Protein AF-A0A8C9LC41-F1 (afdb_monomer)

pLDDT: mean 71.83, std 18.52, range [30.36, 95.88]

Sequence (185 aa):
IITLFTWTLQLTAFVFIYCGVTIPQVAYAIIAVMLCSKGLGYPLGAAWHIGRKMKSRFQSKKLVVRCLTEEEYREQGETETVRALEELRSFCKNPDFSSWLAVSKLQSPHRFAGFVLGSPHISAAETKAHDEEYGIGSSFFEEQLFETRTEPEQDETTSYIHEDDDENEDEIHEQISFPYATELL

Radius of gyration: 44.67 Å; Cα contacts (8 Å, |Δi|>4): 28; chains: 1; bounding box: 110×56×116 Å

InterPro domains:
  IPR019358 NEMP family [PF10225] (2-123)
  IPR019358 NEMP family [PTHR13598] (2-166)

Organism: Pavo cristatus (NCBI:txid9049)

Foldseek 3Di:
DVVVVVVVVVVVVVVVVVVVDPDVVVVVVVVVVVCCVPPPPVVVVVCVVVVVVVVVVVVVVPDPPVPQPPVSVVVCVVVVVVVVLVVVLVQCPDPPDPLVVVCVPDPCSVLVVCSSVPDDNDDPVRVVVCCCCPNPVNVVVVVVVVVVVPDDDDDDDDDDDDDDDDDDDDDDDDDDDDDDDDDDD

Solvent-accessible surface area (backbone atoms only — not comparable to full-atom values): 11669 Å² total; per-residue (Å²): 107,72,68,59,52,52,52,51,50,54,50,50,54,51,50,52,52,56,75,69,51,94,49,69,70,60,52,52,53,52,51,50,51,51,50,42,79,75,48,42,74,57,60,52,50,50,51,49,54,50,49,51,53,50,50,50,56,47,54,76,62,58,61,82,73,73,72,71,50,70,68,62,48,50,53,49,52,52,54,52,49,55,50,53,53,52,51,51,29,54,50,70,68,40,88,88,44,64,58,69,69,51,44,77,73,44,97,54,48,68,59,51,52,41,31,54,77,66,46,71,90,68,52,75,68,55,52,49,51,48,45,59,68,73,22,80,65,29,59,59,48,50,53,50,56,56,56,69,68,65,66,82,91,79,85,85,83,88,88,88,85,84,90,85,85,84,90,78,92,80,92,82,91,84,81,89,74,84,85,84,85,78,91,92,134

Secondary structure (DSSP, 8-state):
-HHHHHHHHHHHHHHHHHHH---HHHHHHHHHHHHHHHHTHHHHHHHHHHHHHHHHHHHHTS----PPPHHHHHHHHHHHHHHHHHHHHHHHHSTTS-HHHHHTT-S-HHHHHHHHHT--SS-HHHHHHHHHHHSHHHHHHHHHHHHHTTSPP-----------------------PPPP-----

Structure (mmCIF, N/CA/C/O backbone):
data_AF-A0A8C9LC41-F1
#
_entry.id   AF-A0A8C9LC41-F1
#
loop_
_atom_site.group_PDB
_atom_site.id
_atom_site.type_symbol
_atom_site.label_atom_id
_atom_site.label_alt_id
_atom_site.label_comp_id
_atom_site.label_asym_id
_atom_site.label_entity_id
_atom_site.label_seq_id
_atom_site.pdbx_PDB_ins_code
_atom_site.Cartn_x
_atom_site.Cartn_y
_atom_site.Cartn_z
_atom_site.occupancy
_atom_site.B_iso_or_equiv
_atom_site.auth_seq_id
_atom_site.auth_comp_id
_atom_site.auth_asym_id
_atom_site.auth_atom_id
_atom_site.pdbx_PDB_model_num
ATOM 1 N N . ILE A 1 1 ? -49.558 1.130 60.816 1.00 57.81 1 ILE A N 1
ATOM 2 C CA . ILE A 1 1 ? -50.516 2.268 60.834 1.00 57.81 1 ILE A CA 1
ATOM 3 C C . ILE A 1 1 ? -49.765 3.593 60.950 1.00 57.81 1 ILE A C 1
ATOM 5 O O . ILE A 1 1 ? -49.639 4.246 59.927 1.00 57.81 1 ILE A O 1
ATOM 9 N N . ILE A 1 2 ? -49.193 3.943 62.113 1.00 68.06 2 ILE A N 1
ATOM 10 C CA . ILE A 1 2 ? -48.479 5.224 62.340 1.00 68.06 2 ILE A CA 1
ATOM 11 C C . ILE A 1 2 ? -47.440 5.522 61.241 1.00 68.06 2 ILE A C 1
ATOM 13 O O . ILE A 1 2 ? -47.446 6.603 60.667 1.00 68.06 2 ILE A O 1
ATOM 17 N N . THR A 1 3 ? -46.619 4.533 60.875 1.00 69.62 3 THR A N 1
ATOM 18 C CA . THR A 1 3 ? -45.634 4.638 59.785 1.00 69.62 3 THR A CA 1
ATOM 19 C C . THR A 1 3 ? -46.248 4.905 58.411 1.00 69.62 3 THR A C 1
ATOM 21 O O . THR A 1 3 ? -45.730 5.725 57.668 1.00 69.62 3 THR A O 1
ATOM 24 N N . LEU A 1 4 ? -47.369 4.270 58.057 1.00 67.62 4 LEU A N 1
ATOM 25 C CA . LEU A 1 4 ? -48.052 4.567 56.792 1.00 67.62 4 LEU A CA 1
ATOM 26 C C . LEU A 1 4 ? -48.538 6.022 56.774 1.00 67.62 4 LEU A C 1
ATOM 28 O O . LEU A 1 4 ? -48.390 6.695 55.762 1.00 67.62 4 LEU A O 1
ATOM 32 N N . PHE A 1 5 ? -49.038 6.515 57.911 1.00 75.62 5 PHE A N 1
ATOM 33 C CA . PHE A 1 5 ? -49.515 7.889 58.058 1.00 75.62 5 PHE A CA 1
ATOM 34 C C . PHE A 1 5 ? -48.389 8.930 57.962 1.00 75.62 5 PHE A C 1
ATOM 36 O O . PHE A 1 5 ? -48.574 9.969 57.335 1.00 75.62 5 PHE A O 1
ATOM 43 N N . THR A 1 6 ? -47.203 8.668 58.527 1.00 76.38 6 THR A N 1
ATOM 44 C CA . THR A 1 6 ? -46.061 9.587 58.369 1.00 76.38 6 THR A CA 1
ATOM 45 C C . THR A 1 6 ? -45.537 9.603 56.936 1.00 76.38 6 THR A C 1
ATOM 47 O O . THR A 1 6 ? -45.239 10.677 56.418 1.00 76.38 6 THR A O 1
ATOM 50 N N . TRP A 1 7 ? -45.494 8.453 56.255 1.00 74.44 7 TRP A N 1
ATOM 51 C CA . TRP A 1 7 ? -45.072 8.381 54.853 1.00 74.44 7 TRP A CA 1
ATOM 52 C C . TRP A 1 7 ? -46.081 9.043 53.898 1.00 74.44 7 TRP A C 1
ATOM 54 O O . TRP A 1 7 ? -45.658 9.731 52.968 1.00 74.44 7 TRP A O 1
ATOM 64 N N . THR A 1 8 ? -47.397 8.926 54.131 1.00 81.44 8 THR A N 1
ATOM 65 C CA . THR A 1 8 ? -48.401 9.657 53.333 1.00 81.44 8 THR A CA 1
ATOM 66 C C . THR A 1 8 ? -48.411 11.154 53.631 1.00 81.44 8 THR A C 1
ATOM 68 O O . THR A 1 8 ? -48.531 11.939 52.693 1.00 81.44 8 THR A O 1
ATOM 71 N N . LEU A 1 9 ? -48.217 11.582 54.884 1.00 74.19 9 LEU A N 1
ATOM 72 C CA . LEU A 1 9 ? -48.052 13.002 55.229 1.00 74.19 9 LEU A CA 1
ATOM 73 C C . LEU A 1 9 ? -46.806 13.605 54.565 1.00 74.19 9 LEU A C 1
ATOM 75 O O . LEU A 1 9 ? -46.884 14.684 53.983 1.00 74.19 9 LEU A O 1
ATOM 79 N N . GLN A 1 10 ? -45.677 12.892 54.585 1.00 75.62 10 GLN A N 1
ATOM 80 C CA . GLN A 1 10 ? -44.433 13.346 53.961 1.00 75.62 10 GLN A CA 1
ATOM 81 C C . GLN A 1 10 ? -44.544 13.410 52.428 1.00 75.62 10 GLN A C 1
ATOM 83 O O . GLN A 1 10 ? -44.046 14.357 51.821 1.00 75.62 10 GLN A O 1
ATOM 88 N N . LEU A 1 11 ? -45.256 12.465 51.801 1.00 78.12 11 LEU A N 1
ATOM 89 C CA . LEU A 1 11 ? -45.587 12.518 50.373 1.00 78.12 11 LEU A CA 1
ATOM 90 C C . LEU A 1 11 ? -46.550 13.676 50.058 1.00 78.12 11 LEU A C 1
ATOM 92 O O . LEU A 1 11 ? -46.338 14.396 49.087 1.00 78.12 11 LEU A O 1
ATOM 96 N N . THR A 1 12 ? -47.559 13.913 50.899 1.00 74.25 12 THR A N 1
ATOM 97 C CA . THR A 1 12 ? -48.521 15.020 50.735 1.00 74.25 12 THR A CA 1
ATOM 98 C C . THR A 1 12 ? -47.828 16.379 50.833 1.00 74.25 12 THR A C 1
ATOM 100 O O . THR A 1 12 ? -48.068 17.244 49.995 1.00 74.25 12 THR A O 1
ATOM 103 N N . ALA A 1 13 ? -46.905 16.558 51.783 1.00 72.56 13 ALA A N 1
ATOM 104 C CA . ALA A 1 13 ? -46.078 17.762 51.877 1.00 72.56 13 ALA A CA 1
ATOM 105 C C . ALA A 1 13 ? -45.223 17.974 50.612 1.00 72.56 13 ALA A C 1
ATOM 107 O O . ALA A 1 13 ? -45.118 19.092 50.111 1.00 72.56 13 ALA A O 1
ATOM 108 N N . PHE A 1 14 ? -44.673 16.896 50.045 1.00 71.69 14 PHE A N 1
ATOM 109 C CA . PHE A 1 14 ? -43.914 16.931 48.792 1.00 71.69 14 PHE A CA 1
ATOM 110 C C . PHE A 1 14 ? -44.788 17.324 47.585 1.00 71.69 14 PHE A C 1
ATOM 112 O O . PHE A 1 14 ? -44.351 18.095 46.733 1.00 71.69 14 PHE A O 1
ATOM 119 N N . VAL A 1 15 ? -46.043 16.860 47.539 1.00 65.75 15 VAL A N 1
ATOM 120 C CA . VAL A 1 15 ? -47.038 17.254 46.523 1.00 65.75 15 VAL A CA 1
ATOM 121 C C . VAL A 1 15 ? -47.476 18.715 46.694 1.00 65.75 15 VAL A C 1
ATOM 123 O O . VAL A 1 15 ? -47.617 19.423 45.701 1.00 65.75 15 VAL A O 1
ATOM 126 N N . PHE A 1 16 ? -47.609 19.217 47.925 1.00 70.19 16 PHE A N 1
ATOM 127 C CA . PHE A 1 16 ? -47.857 20.645 48.169 1.00 70.19 16 PHE A CA 1
ATOM 128 C C . PHE A 1 16 ? -46.686 21.527 47.709 1.00 70.19 16 PHE A C 1
ATOM 130 O O . PHE A 1 16 ? -46.914 22.568 47.096 1.00 70.19 16 PHE A O 1
ATOM 137 N N . ILE A 1 17 ? -45.438 21.094 47.924 1.00 70.00 17 ILE A N 1
ATOM 138 C CA . ILE A 1 17 ? -44.245 21.773 47.388 1.00 70.00 17 ILE A CA 1
ATOM 139 C C . ILE A 1 17 ? -44.246 21.741 45.850 1.00 70.00 17 ILE A C 1
ATOM 141 O O . ILE A 1 17 ? -43.975 22.761 45.222 1.00 70.00 17 ILE A O 1
ATOM 145 N N . TYR A 1 18 ? -44.619 20.614 45.235 1.00 62.75 18 TYR A N 1
ATOM 146 C CA . TYR A 1 18 ? -44.771 20.488 43.779 1.00 62.75 18 TYR A CA 1
ATOM 147 C C . TYR A 1 18 ? -45.828 21.456 43.213 1.00 62.75 18 TYR A C 1
ATOM 149 O O . TYR A 1 18 ? -45.562 22.129 42.222 1.00 62.75 18 TYR A O 1
ATOM 157 N N . CYS A 1 19 ? -46.988 21.603 43.864 1.00 56.53 19 CYS A N 1
ATOM 158 C CA . CYS A 1 19 ? -48.007 22.586 43.472 1.00 56.53 19 CYS A CA 1
ATOM 159 C C . CYS A 1 19 ? -47.600 24.048 43.742 1.00 56.53 19 CYS A C 1
ATOM 161 O O . CYS A 1 19 ? -48.130 24.947 43.093 1.00 56.53 19 CYS A O 1
ATOM 163 N N . GLY A 1 20 ? -46.683 24.300 44.682 1.00 63.56 20 GLY A N 1
ATOM 164 C CA . GLY A 1 20 ? -46.186 25.642 45.005 1.00 63.56 20 GLY A CA 1
ATOM 165 C C . GLY A 1 20 ? -45.068 26.158 44.089 1.00 63.56 20 GLY A C 1
ATOM 166 O O . GLY A 1 20 ? -44.812 27.361 44.067 1.00 63.56 20 GLY A O 1
ATOM 167 N N . VAL A 1 21 ? -44.394 25.285 43.330 1.00 67.81 21 VAL A N 1
ATOM 168 C CA . VAL A 1 21 ? -43.259 25.658 42.467 1.00 67.81 21 VAL A CA 1
ATOM 169 C C . VAL A 1 21 ? -43.722 25.875 41.026 1.00 67.81 21 VAL A C 1
ATOM 171 O O . VAL A 1 21 ? -43.932 24.938 40.262 1.00 67.81 21 VAL A O 1
ATOM 174 N N . THR A 1 22 ? -43.795 27.141 40.616 1.00 58.47 22 THR A N 1
ATOM 175 C CA . THR A 1 22 ? -44.233 27.586 39.278 1.00 58.47 22 THR A CA 1
ATOM 176 C C . THR A 1 22 ? -43.229 27.320 38.141 1.00 58.47 22 THR A C 1
ATOM 178 O O . THR A 1 22 ? -43.426 27.800 37.026 1.00 58.47 22 THR A O 1
ATOM 181 N N . ILE A 1 23 ? -42.155 26.555 38.384 1.00 64.94 23 ILE A N 1
ATOM 182 C CA . ILE A 1 23 ? -41.081 26.283 37.413 1.00 64.94 23 ILE A CA 1
ATOM 183 C C . ILE A 1 23 ? -40.980 24.768 37.140 1.00 64.94 23 ILE A C 1
ATOM 185 O O . ILE A 1 23 ? -40.451 24.028 37.977 1.00 64.94 23 ILE A O 1
ATOM 189 N N . PRO A 1 24 ? -41.406 24.274 35.958 1.00 68.38 24 PRO A N 1
ATOM 190 C CA . PRO A 1 24 ? -41.499 22.835 35.687 1.00 68.38 24 PRO A CA 1
ATOM 191 C C . PRO A 1 24 ? -40.137 22.123 35.651 1.00 68.38 24 PRO A C 1
ATOM 193 O O . PRO A 1 24 ? -40.047 20.942 35.975 1.00 68.38 24 PRO A O 1
ATOM 196 N N . GLN A 1 25 ? -39.058 22.834 35.308 1.00 68.69 25 GLN A N 1
ATOM 197 C CA . GLN A 1 25 ? -37.695 22.284 35.273 1.00 68.69 25 GLN A CA 1
ATOM 198 C C . GLN A 1 25 ? -37.248 21.749 36.645 1.00 68.69 25 GLN A C 1
ATOM 200 O O . GLN A 1 25 ? -36.662 20.670 36.733 1.00 68.69 25 GLN A O 1
ATOM 205 N N . VAL A 1 26 ? -37.576 22.475 37.721 1.00 75.31 26 VAL A N 1
ATOM 206 C CA . VAL A 1 26 ? -37.240 22.088 39.101 1.00 75.31 26 VAL A CA 1
ATOM 207 C C . VAL A 1 26 ? -38.047 20.858 39.521 1.00 75.31 26 VAL A C 1
ATOM 209 O O . VAL A 1 26 ? -37.497 19.930 40.111 1.00 75.31 26 VAL A O 1
ATOM 212 N N . ALA A 1 27 ? -39.329 20.803 39.147 1.00 73.12 27 ALA A N 1
ATOM 213 C CA . ALA A 1 27 ? -40.195 19.662 39.426 1.00 73.12 27 ALA A CA 1
ATOM 214 C C . ALA A 1 27 ? -39.671 18.359 38.788 1.00 73.12 27 ALA A C 1
ATOM 216 O O . ALA A 1 27 ? -39.565 17.341 39.475 1.00 73.12 27 ALA A O 1
ATOM 217 N N . TYR A 1 28 ? -39.254 18.390 37.514 1.00 76.00 28 TYR A N 1
ATOM 218 C CA . TYR A 1 28 ? -38.650 17.224 36.856 1.00 76.00 28 TYR A CA 1
ATOM 219 C C . TYR A 1 28 ? -37.323 16.797 37.494 1.00 76.00 28 TYR A C 1
ATOM 221 O O . TYR A 1 28 ? -37.107 15.600 37.691 1.00 76.00 28 TYR A O 1
ATOM 229 N N . ALA A 1 29 ? -36.455 17.745 37.866 1.00 76.56 29 ALA A N 1
ATOM 230 C CA . ALA A 1 29 ? -35.198 17.434 38.550 1.00 76.56 29 ALA A CA 1
ATOM 231 C C . ALA A 1 29 ? -35.439 16.731 39.899 1.00 76.56 29 ALA A C 1
ATOM 233 O O . ALA A 1 29 ? -34.802 15.722 40.201 1.00 76.56 29 ALA A O 1
ATOM 234 N N . ILE A 1 30 ? -36.412 17.209 40.681 1.00 72.69 30 ILE A N 1
ATOM 235 C CA . ILE A 1 30 ? -36.790 16.617 41.970 1.00 72.69 30 ILE A CA 1
ATOM 236 C C . ILE A 1 30 ? -37.401 15.214 41.789 1.00 72.69 30 ILE A C 1
ATOM 238 O O . ILE A 1 30 ? -37.050 14.298 42.536 1.00 72.69 30 ILE A O 1
ATOM 242 N N . ILE A 1 31 ? -38.255 15.007 40.778 1.00 73.19 31 ILE A N 1
ATOM 243 C CA . ILE A 1 31 ? -38.811 13.682 40.441 1.00 73.19 31 ILE A CA 1
ATOM 244 C C . ILE A 1 31 ? -37.697 12.706 40.036 1.00 73.19 31 ILE A C 1
ATOM 246 O O . ILE A 1 31 ? -37.665 11.577 40.528 1.00 73.19 31 ILE A O 1
ATOM 250 N N . ALA A 1 32 ? -36.748 13.141 39.202 1.00 73.50 32 ALA A N 1
ATOM 251 C CA . ALA A 1 32 ? -35.601 12.327 38.806 1.00 73.50 32 ALA A CA 1
ATOM 252 C C . ALA A 1 32 ? -34.730 11.945 40.017 1.00 73.50 32 ALA A C 1
ATOM 254 O O . ALA A 1 32 ? -34.391 10.776 40.183 1.00 73.50 32 ALA A O 1
ATOM 255 N N . VAL A 1 33 ? -34.432 12.887 40.920 1.00 72.19 33 VAL A N 1
ATOM 256 C CA . VAL A 1 33 ? -33.666 12.617 42.152 1.00 72.19 33 VAL A CA 1
ATOM 257 C C . VAL A 1 33 ? -34.426 11.693 43.120 1.00 72.19 33 VAL A C 1
ATOM 259 O O . VAL A 1 33 ? -33.806 10.838 43.756 1.00 72.19 33 VAL A O 1
ATOM 262 N N . MET A 1 34 ? -35.759 11.773 43.200 1.00 68.81 34 MET A N 1
ATOM 263 C CA . MET A 1 34 ? -36.587 10.808 43.945 1.00 68.81 34 MET A CA 1
ATOM 264 C C . MET A 1 34 ? -36.506 9.392 43.354 1.00 68.81 34 MET A C 1
ATOM 266 O O . MET A 1 34 ? -36.254 8.434 44.088 1.00 68.81 34 MET A O 1
ATOM 270 N N . LEU A 1 35 ? -36.666 9.259 42.032 1.00 69.00 35 LEU A N 1
ATOM 271 C CA . LEU A 1 35 ? -36.552 7.978 41.323 1.00 69.00 35 LEU A CA 1
ATOM 272 C C . LEU A 1 35 ? -35.149 7.375 41.474 1.00 69.00 35 LEU A C 1
ATOM 274 O O . LEU A 1 35 ? -35.021 6.181 41.746 1.00 69.00 35 LEU A O 1
ATOM 278 N N . CYS A 1 36 ? -34.102 8.197 41.391 1.00 62.44 36 CYS A N 1
ATOM 279 C CA . CYS A 1 36 ? -32.734 7.776 41.669 1.00 62.44 36 CYS A CA 1
ATOM 280 C C . CYS A 1 36 ? -32.576 7.318 43.128 1.00 62.44 36 CYS A C 1
ATOM 282 O O . CYS A 1 36 ? -32.253 6.160 43.374 1.00 62.44 36 CYS A O 1
ATOM 284 N N . SER A 1 37 ? -32.851 8.180 44.110 1.00 67.25 37 SER A N 1
ATOM 285 C CA . SER A 1 37 ? -32.562 7.907 45.530 1.00 67.25 37 SER A CA 1
ATOM 286 C C . SER A 1 37 ? -33.256 6.669 46.113 1.00 67.25 37 SER A C 1
ATOM 288 O O . SER A 1 37 ? -32.738 6.095 47.069 1.00 67.25 37 SER A O 1
ATOM 290 N N . LYS A 1 38 ? -34.389 6.223 45.547 1.00 62.41 38 LYS A N 1
ATOM 291 C CA . LYS A 1 38 ? -35.042 4.954 45.930 1.00 62.41 38 LYS A CA 1
ATOM 292 C C . LYS A 1 38 ? -34.812 3.795 44.962 1.00 62.41 38 LYS A C 1
ATOM 294 O O . LYS A 1 38 ? -34.882 2.648 45.390 1.00 62.41 38 LYS A O 1
ATOM 299 N N . GLY A 1 39 ? -34.569 4.063 43.681 1.00 63.53 39 GLY A N 1
ATOM 300 C CA . GLY A 1 39 ? -34.493 3.026 42.654 1.00 63.53 39 GLY A CA 1
ATOM 301 C C . GLY A 1 39 ? -33.085 2.530 42.325 1.00 63.53 39 GLY A C 1
ATOM 302 O O . GLY A 1 39 ? -32.947 1.371 41.945 1.00 63.53 39 GLY A O 1
ATOM 303 N N . LEU A 1 40 ? -32.045 3.371 42.434 1.00 60.09 40 LEU A N 1
ATOM 304 C CA . LEU A 1 40 ? -30.871 3.271 41.549 1.00 60.09 40 LEU A CA 1
ATOM 3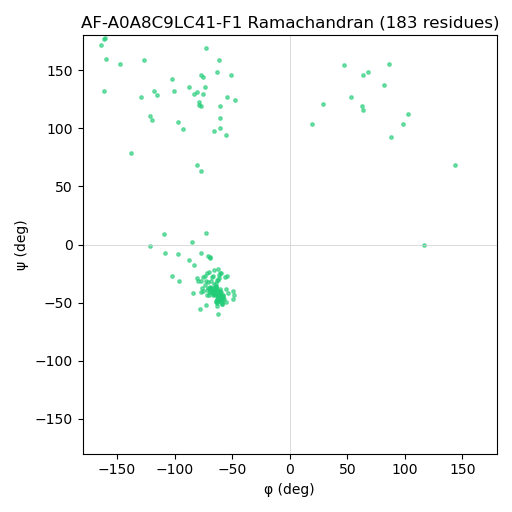05 C C . LEU A 1 40 ? -30.067 1.963 41.621 1.00 60.09 40 LEU A C 1
ATOM 307 O O . LEU A 1 40 ? -29.501 1.569 40.606 1.00 60.09 40 LEU A O 1
ATOM 311 N N . GLY A 1 41 ? -30.031 1.264 42.760 1.00 67.75 41 GLY A N 1
ATOM 312 C CA . GLY A 1 41 ? -29.210 0.054 42.924 1.00 67.75 41 GLY A CA 1
ATOM 313 C C . GLY A 1 41 ? -29.474 -1.031 41.868 1.00 67.75 41 GLY A C 1
ATOM 314 O O . GLY A 1 41 ? -28.536 -1.645 41.362 1.00 67.75 41 GLY A O 1
ATOM 315 N N . TYR A 1 42 ? -30.737 -1.215 41.470 1.00 68.69 42 TYR A N 1
ATOM 316 C CA . TYR A 1 42 ? -31.132 -2.206 40.465 1.00 68.69 42 TYR A CA 1
ATOM 317 C C . TYR A 1 42 ? -30.848 -1.775 39.005 1.00 68.69 42 TYR A C 1
ATOM 319 O O . TYR A 1 42 ? -30.117 -2.493 38.316 1.00 68.69 42 TYR A O 1
ATOM 327 N N . PRO A 1 43 ? -31.333 -0.617 38.498 1.00 78.19 43 PRO A N 1
ATOM 328 C CA . PRO A 1 43 ? -31.060 -0.182 37.132 1.00 78.19 43 PRO A CA 1
ATOM 329 C C . PRO A 1 43 ? -29.592 0.188 36.899 1.00 78.19 43 PRO A C 1
ATOM 331 O O . PRO A 1 43 ? -29.127 0.014 35.779 1.00 78.19 43 PRO A O 1
ATOM 334 N N . LEU A 1 44 ? -28.831 0.638 37.908 1.00 77.19 44 LEU A N 1
ATOM 335 C CA . LEU A 1 44 ? -27.395 0.899 37.737 1.00 77.19 44 LEU A CA 1
ATOM 336 C C . LEU A 1 44 ? -26.607 -0.411 37.603 1.00 77.19 44 LEU A C 1
ATOM 338 O O . LEU A 1 44 ? -25.736 -0.510 36.742 1.00 77.19 44 LEU A O 1
ATOM 342 N N . GLY A 1 45 ? -26.973 -1.447 38.369 1.00 78.88 45 GLY A N 1
ATOM 343 C CA . GLY A 1 45 ? -26.460 -2.805 38.178 1.00 78.88 45 GLY A CA 1
ATOM 344 C C . GLY A 1 45 ? -26.814 -3.365 36.797 1.00 78.88 45 GLY A C 1
ATOM 345 O O . GLY A 1 45 ? -25.933 -3.823 36.068 1.00 78.88 45 GLY A O 1
ATOM 346 N N . ALA A 1 46 ? -28.079 -3.255 36.380 1.00 83.81 46 ALA A N 1
ATOM 347 C CA . ALA A 1 46 ? -28.520 -3.682 35.052 1.00 83.81 46 ALA A CA 1
ATOM 348 C C . ALA A 1 46 ? -27.788 -2.926 33.926 1.00 83.81 46 ALA A C 1
ATOM 350 O O . ALA A 1 46 ? -27.265 -3.555 33.007 1.00 83.81 46 ALA A O 1
ATOM 351 N N . ALA A 1 47 ? -27.670 -1.598 34.021 1.00 85.88 47 ALA A N 1
ATOM 352 C CA . ALA A 1 47 ? -26.946 -0.763 33.065 1.00 85.88 47 ALA A CA 1
ATOM 353 C C . ALA A 1 47 ? -25.442 -1.079 33.033 1.00 85.88 47 ALA A C 1
ATOM 355 O O . ALA A 1 47 ? -24.853 -1.096 31.955 1.00 85.88 47 ALA A O 1
ATOM 356 N N . TRP A 1 48 ? -24.822 -1.407 34.171 1.00 86.00 48 TRP A N 1
ATOM 357 C CA . TRP A 1 48 ? -23.430 -1.861 34.233 1.00 86.00 48 TRP A CA 1
ATOM 358 C C . TRP A 1 48 ? -23.240 -3.229 33.566 1.00 86.00 48 TRP A C 1
ATOM 360 O O . TRP A 1 48 ? -22.312 -3.406 32.776 1.00 86.00 48 TRP A O 1
ATOM 370 N N . HIS A 1 49 ? -24.138 -4.191 33.803 1.00 85.56 49 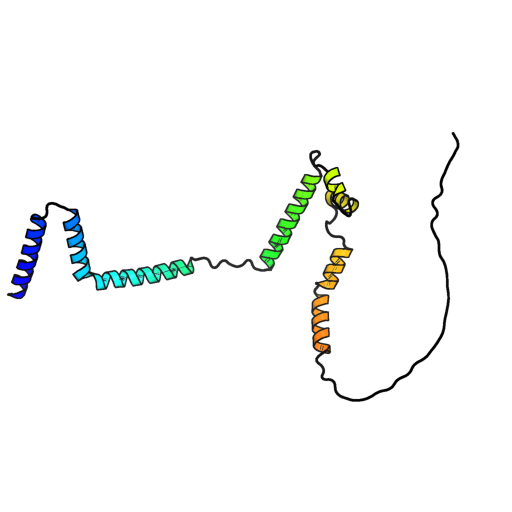HIS A N 1
ATOM 371 C CA . HIS A 1 49 ? -24.107 -5.496 33.133 1.00 85.56 49 HIS A CA 1
ATOM 372 C C . HIS A 1 49 ? -24.353 -5.381 31.620 1.00 85.56 49 HIS A C 1
ATOM 374 O O . HIS A 1 49 ? -23.620 -5.987 30.833 1.00 85.56 49 HIS A O 1
ATOM 380 N N . ILE A 1 50 ? -25.330 -4.570 31.201 1.00 88.44 50 ILE A N 1
ATOM 381 C CA . ILE A 1 50 ? -25.608 -4.270 29.789 1.00 88.44 50 ILE A CA 1
ATOM 382 C C . ILE A 1 50 ? -24.408 -3.555 29.161 1.00 88.44 50 ILE A C 1
ATOM 384 O O . ILE A 1 50 ? -23.930 -3.992 28.119 1.00 88.44 50 ILE A O 1
ATOM 388 N N . GLY A 1 51 ? -23.852 -2.535 29.816 1.00 88.62 51 GLY A N 1
ATOM 389 C CA . GLY A 1 51 ? -22.673 -1.793 29.367 1.00 88.62 51 GLY A CA 1
ATOM 390 C C . GLY A 1 51 ? -21.421 -2.664 29.257 1.00 88.62 51 GLY A C 1
ATOM 391 O O . GLY A 1 51 ? -20.702 -2.579 28.263 1.00 88.62 51 GLY A O 1
ATOM 392 N N . ARG A 1 52 ? -21.184 -3.580 30.206 1.00 88.00 52 ARG A N 1
ATOM 393 C CA . ARG A 1 52 ? -20.088 -4.564 30.148 1.00 88.00 52 ARG A CA 1
ATOM 394 C C . ARG A 1 52 ? -20.282 -5.558 29.000 1.00 88.00 52 ARG A C 1
ATOM 396 O O . ARG A 1 52 ? -19.324 -5.834 28.277 1.00 88.00 52 ARG A O 1
ATOM 403 N N . LYS A 1 53 ? -21.504 -6.060 28.789 1.00 84.06 53 LYS A N 1
ATOM 404 C CA . LYS A 1 53 ? -21.836 -6.974 27.680 1.00 84.06 53 LYS A CA 1
ATOM 405 C C . LYS A 1 53 ? -21.743 -6.268 26.322 1.00 84.06 53 LYS A C 1
ATOM 407 O O . LYS A 1 53 ? -21.185 -6.831 25.384 1.00 84.06 53 LYS A O 1
ATOM 412 N N . MET A 1 54 ? -22.196 -5.018 26.237 1.00 82.31 54 MET A N 1
ATOM 413 C CA . MET A 1 54 ? -22.072 -4.155 25.062 1.00 82.31 54 MET A CA 1
ATOM 414 C C . MET A 1 54 ? -20.602 -3.858 24.759 1.00 82.31 54 MET A C 1
ATOM 416 O O . MET A 1 54 ? -20.166 -4.109 23.643 1.00 82.31 54 MET A O 1
ATOM 420 N N . LYS A 1 55 ? -19.802 -3.444 25.754 1.00 79.94 55 LYS A N 1
ATOM 421 C CA . LYS A 1 55 ? -18.352 -3.231 25.610 1.00 79.94 55 LYS A CA 1
ATOM 422 C C . LYS A 1 55 ? -17.642 -4.504 25.151 1.00 79.94 55 LYS A C 1
ATOM 424 O O . LYS A 1 55 ? -16.835 -4.422 24.239 1.00 79.94 55 LYS A O 1
ATOM 429 N N . SER A 1 56 ? -17.970 -5.673 25.707 1.00 71.62 56 SER A N 1
ATOM 430 C CA . SER A 1 56 ? -17.440 -6.962 25.235 1.00 71.62 56 SER A CA 1
ATOM 431 C C . SER A 1 56 ? -17.776 -7.211 23.759 1.00 71.62 56 SER A C 1
ATOM 433 O O . SER A 1 56 ? -16.867 -7.431 22.963 1.00 71.62 56 SER A O 1
ATOM 435 N N . ARG A 1 57 ? -19.047 -7.074 23.357 1.00 71.56 57 ARG A N 1
ATOM 436 C CA . ARG A 1 57 ? -19.476 -7.224 21.952 1.00 71.56 57 ARG A CA 1
ATOM 437 C C . ARG A 1 57 ? -18.847 -6.176 21.028 1.00 71.56 57 ARG A C 1
ATOM 439 O O . ARG A 1 57 ? -18.599 -6.482 19.867 1.00 71.56 57 ARG A O 1
ATOM 446 N N . PHE A 1 58 ? -18.563 -4.976 21.533 1.00 66.31 58 PHE A N 1
ATOM 447 C CA . PHE A 1 58 ? -17.889 -3.911 20.794 1.00 66.31 58 PHE A CA 1
ATOM 448 C C . PHE A 1 58 ? -16.377 -4.142 20.684 1.00 66.31 58 PHE A C 1
ATOM 450 O O . PHE A 1 58 ? -15.811 -3.793 19.664 1.00 66.31 58 PHE A O 1
ATOM 457 N N . GLN A 1 59 ? -15.727 -4.782 21.665 1.00 63.19 59 GLN A N 1
ATOM 458 C CA . GLN A 1 59 ? -14.330 -5.230 21.548 1.00 63.19 59 GLN A CA 1
ATOM 459 C C . GLN A 1 59 ? -14.212 -6.400 20.560 1.00 63.19 59 GLN A C 1
ATOM 461 O O . GLN A 1 59 ? -13.377 -6.342 19.670 1.00 63.19 59 GLN A O 1
ATOM 466 N N . SER A 1 60 ? -15.121 -7.386 20.598 1.00 60.59 60 SER A N 1
ATOM 467 C CA . SER A 1 60 ? -15.197 -8.438 19.563 1.00 60.59 60 SER A CA 1
ATOM 468 C C . SER A 1 60 ? -15.520 -7.899 18.160 1.00 60.59 60 SER A C 1
ATOM 470 O O . SER A 1 60 ? -15.254 -8.577 17.174 1.00 60.59 60 SER A O 1
ATOM 472 N N . LYS A 1 61 ? -16.105 -6.696 18.060 1.00 58.00 61 LYS A N 1
ATOM 473 C CA . LYS A 1 61 ? -16.307 -5.957 16.803 1.00 58.00 61 LYS A CA 1
ATOM 474 C C . LYS A 1 61 ? -15.236 -4.901 16.518 1.00 58.00 61 LYS A C 1
ATOM 476 O O . LYS A 1 61 ? -15.235 -4.356 15.417 1.00 58.00 61 LYS A O 1
ATOM 481 N N . LYS A 1 62 ? -14.326 -4.608 17.453 1.00 56.72 62 LYS A N 1
ATOM 482 C CA . LYS A 1 62 ? -13.202 -3.690 17.245 1.00 56.72 62 LYS A CA 1
ATOM 483 C C . LYS A 1 62 ? -12.109 -4.461 16.520 1.00 56.72 62 LYS A C 1
ATOM 485 O O . LYS A 1 62 ? -11.086 -4.769 17.115 1.00 56.72 62 LYS A O 1
ATOM 490 N N . LEU A 1 63 ? -12.432 -4.786 15.266 1.00 54.31 63 LEU A N 1
ATOM 491 C CA . LEU A 1 63 ? -11.607 -5.380 14.225 1.00 54.31 63 LEU A CA 1
ATOM 492 C C . LEU A 1 63 ? -10.357 -6.072 14.771 1.00 54.31 63 LEU A C 1
ATOM 494 O O . LEU A 1 63 ? -9.339 -5.429 15.029 1.00 54.31 63 LEU A O 1
ATOM 498 N N . VAL A 1 64 ? -10.413 -7.406 14.806 1.00 56.94 64 VAL A N 1
ATOM 499 C CA . VAL A 1 64 ? -9.232 -8.165 14.398 1.00 56.94 64 VAL A CA 1
ATOM 500 C C . VAL A 1 64 ? -8.922 -7.664 12.992 1.00 56.94 64 VAL A C 1
ATOM 502 O O . VAL A 1 64 ? -9.545 -8.088 12.020 1.00 56.94 64 VAL A O 1
ATOM 505 N N . VAL A 1 65 ? -8.034 -6.674 12.910 1.00 58.78 65 VAL A N 1
ATOM 506 C CA . VAL A 1 65 ? -7.325 -6.353 11.683 1.00 58.78 65 VAL A CA 1
ATOM 507 C C . VAL A 1 65 ? -6.577 -7.638 11.398 1.00 58.78 65 VAL A C 1
ATOM 509 O O . VAL A 1 65 ? -5.615 -7.958 12.094 1.00 58.78 65 VAL A O 1
ATOM 512 N N . ARG A 1 66 ? -7.113 -8.445 10.478 1.00 65.75 66 ARG A N 1
ATOM 513 C CA . ARG A 1 66 ? -6.399 -9.613 9.988 1.00 65.75 66 ARG A CA 1
ATOM 514 C C . ARG A 1 66 ? -5.204 -9.025 9.262 1.00 65.75 66 ARG A C 1
ATOM 516 O O . ARG A 1 66 ? -5.371 -8.525 8.153 1.00 65.75 66 ARG A O 1
ATOM 523 N N . CYS A 1 67 ? -4.059 -8.983 9.945 1.00 65.50 67 CYS A N 1
ATOM 524 C CA . CYS A 1 67 ? -2.794 -8.668 9.309 1.00 65.50 67 CYS A CA 1
ATOM 525 C C . CYS A 1 67 ? -2.736 -9.537 8.058 1.00 65.50 67 CYS A C 1
ATOM 527 O O . CYS A 1 67 ? -2.990 -10.743 8.141 1.00 65.50 67 CYS A O 1
ATOM 529 N N . LEU A 1 68 ? -2.550 -8.881 6.918 1.00 66.69 68 LEU A N 1
ATOM 530 C CA . LEU A 1 68 ? -2.471 -9.546 5.631 1.00 66.69 68 LEU A CA 1
ATOM 531 C C . LEU A 1 68 ? -1.378 -10.613 5.769 1.00 66.69 68 LEU A C 1
ATOM 533 O O . LEU A 1 68 ? -0.312 -10.302 6.304 1.00 66.69 68 LEU A O 1
ATOM 537 N N . THR A 1 69 ? -1.666 -11.873 5.436 1.00 80.31 69 THR A N 1
ATOM 538 C CA . THR A 1 69 ? -0.622 -12.905 5.546 1.00 80.31 69 THR A CA 1
ATOM 539 C C . THR A 1 69 ? 0.504 -12.555 4.585 1.00 80.31 69 THR A C 1
ATOM 541 O O . THR A 1 69 ? 0.219 -11.972 3.542 1.00 80.31 69 THR A O 1
ATOM 544 N N . GLU A 1 70 ? 1.751 -12.904 4.912 1.00 82.12 70 GLU A N 1
ATOM 545 C CA . GLU A 1 70 ? 2.921 -12.514 4.108 1.00 82.12 70 GLU A CA 1
ATOM 546 C C . GLU A 1 70 ? 2.699 -12.802 2.615 1.00 82.12 70 GLU A C 1
ATOM 548 O O . GLU A 1 70 ? 2.863 -11.921 1.781 1.00 82.12 70 GLU A O 1
ATOM 553 N N . GLU A 1 71 ? 2.137 -13.970 2.299 1.00 84.25 71 GLU A N 1
ATOM 554 C CA . GLU A 1 71 ? 1.807 -14.388 0.931 1.00 84.25 71 GLU A CA 1
ATOM 555 C C . GLU A 1 71 ? 0.780 -13.472 0.232 1.00 84.25 71 GLU A C 1
ATOM 557 O O . GLU A 1 71 ? 0.938 -13.143 -0.941 1.00 84.25 71 GLU A O 1
ATOM 562 N N . GLU A 1 72 ? -0.254 -13.023 0.960 1.00 86.50 72 GLU A N 1
ATOM 563 C CA . GLU A 1 72 ? -1.292 -12.103 0.458 1.00 86.50 72 GLU A CA 1
ATOM 564 C C . GLU A 1 72 ? -0.723 -10.687 0.249 1.00 86.50 72 GLU A C 1
ATOM 566 O O . GLU A 1 72 ? -1.162 -9.968 -0.650 1.00 86.50 72 GLU A O 1
ATOM 571 N N . TYR A 1 73 ? 0.252 -10.274 1.068 1.00 87.19 73 TYR A N 1
ATOM 572 C CA . TYR A 1 73 ? 0.982 -9.017 0.889 1.00 87.19 73 TYR A CA 1
ATOM 573 C C . TYR A 1 73 ? 1.938 -9.094 -0.307 1.00 87.19 73 TYR A C 1
ATOM 575 O O . TYR A 1 73 ? 1.964 -8.182 -1.134 1.00 87.19 73 TYR A O 1
ATOM 583 N N . ARG A 1 74 ? 2.663 -10.207 -0.442 1.00 87.81 74 ARG A N 1
ATOM 584 C CA . ARG A 1 74 ? 3.616 -10.478 -1.523 1.00 87.81 74 ARG A CA 1
ATOM 585 C C . ARG A 1 74 ? 2.919 -10.520 -2.891 1.00 87.81 74 ARG A C 1
ATOM 587 O O . ARG A 1 74 ? 3.368 -9.849 -3.814 1.00 87.81 74 ARG A O 1
ATOM 594 N N . GLU A 1 75 ? 1.777 -11.207 -2.998 1.00 91.50 75 GLU A N 1
ATOM 595 C CA . GLU A 1 75 ? 0.948 -11.253 -4.218 1.00 91.50 75 GLU A CA 1
ATOM 596 C C . GLU A 1 75 ? 0.370 -9.871 -4.587 1.00 91.50 75 GLU A C 1
ATOM 598 O O . GLU A 1 75 ? 0.368 -9.480 -5.760 1.00 91.50 75 GLU A O 1
ATOM 603 N N . GLN A 1 76 ? -0.070 -9.079 -3.600 1.00 92.44 76 GLN A N 1
ATOM 604 C CA . GLN A 1 76 ? -0.488 -7.690 -3.839 1.00 92.44 76 GLN A CA 1
ATOM 605 C C . GLN A 1 76 ? 0.689 -6.814 -4.292 1.00 92.44 76 GLN A C 1
ATOM 607 O O . GLN A 1 76 ? 0.541 -6.034 -5.230 1.00 92.44 76 GLN A O 1
ATOM 612 N N . GLY A 1 77 ? 1.871 -6.980 -3.695 1.00 92.56 77 GLY A N 1
ATOM 613 C CA . GLY A 1 77 ? 3.090 -6.281 -4.100 1.00 92.56 77 GLY A CA 1
ATOM 614 C C . GLY A 1 77 ? 3.498 -6.594 -5.542 1.00 92.56 77 GLY A C 1
ATOM 615 O O . GLY A 1 77 ? 3.791 -5.672 -6.303 1.00 92.56 77 GLY A O 1
ATOM 616 N N . GLU A 1 78 ? 3.449 -7.865 -5.951 1.00 93.31 78 GLU A N 1
ATOM 617 C CA . GLU A 1 78 ? 3.722 -8.297 -7.329 1.00 93.31 78 GLU A CA 1
ATOM 618 C C . GLU A 1 78 ? 2.706 -7.706 -8.320 1.00 93.31 78 GLU A C 1
ATOM 620 O O . GLU A 1 78 ? 3.090 -7.090 -9.318 1.00 93.31 78 GLU A O 1
ATOM 625 N N . THR A 1 79 ? 1.408 -7.842 -8.039 1.00 94.25 79 THR A N 1
ATOM 626 C CA . THR A 1 79 ? 0.337 -7.411 -8.956 1.00 94.25 79 THR A CA 1
ATOM 627 C C . THR A 1 79 ? 0.228 -5.888 -9.090 1.00 94.25 79 THR A C 1
ATOM 629 O O . THR A 1 79 ? 0.092 -5.385 -10.210 1.00 94.25 79 THR A O 1
ATOM 632 N N . GLU A 1 80 ? 0.364 -5.134 -7.994 1.00 94.75 80 GLU A N 1
ATOM 633 C CA . GLU A 1 80 ? 0.421 -3.665 -8.020 1.00 94.75 80 GLU A CA 1
ATOM 634 C C . GLU A 1 80 ? 1.686 -3.164 -8.739 1.00 94.75 80 GLU A C 1
ATOM 636 O O . GLU A 1 80 ? 1.590 -2.273 -9.587 1.00 94.75 80 GLU A O 1
ATOM 641 N N . THR A 1 81 ? 2.853 -3.775 -8.485 1.00 94.12 81 THR A N 1
ATOM 642 C CA . THR A 1 81 ? 4.113 -3.436 -9.177 1.00 94.12 81 THR A CA 1
ATOM 643 C C . THR A 1 81 ? 4.013 -3.668 -10.682 1.00 94.12 81 THR A C 1
ATOM 645 O O . THR A 1 81 ? 4.360 -2.782 -11.466 1.00 94.12 81 THR A O 1
ATOM 648 N N . VAL A 1 82 ? 3.502 -4.826 -11.115 1.00 93.56 82 VAL A N 1
ATOM 649 C CA . VAL A 1 82 ? 3.329 -5.132 -12.544 1.00 93.56 82 VAL A CA 1
ATOM 650 C C . VAL A 1 82 ? 2.362 -4.147 -13.207 1.00 93.56 82 VAL A C 1
ATOM 652 O O . VAL A 1 82 ? 2.659 -3.661 -14.302 1.00 93.56 82 VAL A O 1
ATOM 655 N N . ARG A 1 83 ? 1.251 -3.782 -12.545 1.00 95.69 83 ARG A N 1
ATOM 656 C CA . ARG A 1 83 ? 0.317 -2.772 -13.074 1.00 95.69 83 ARG A CA 1
ATOM 657 C C . ARG A 1 83 ? 0.988 -1.405 -13.217 1.00 95.69 83 ARG A C 1
ATOM 659 O O . ARG A 1 83 ? 0.894 -0.802 -14.283 1.00 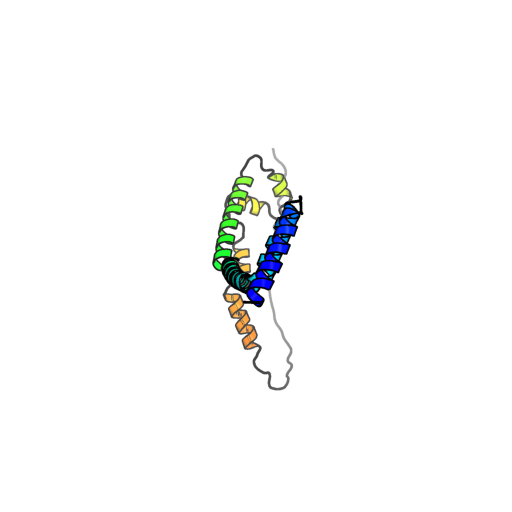95.69 83 ARG A O 1
ATOM 666 N N . ALA A 1 84 ? 1.686 -0.940 -12.181 1.00 95.88 84 ALA A N 1
ATOM 667 C CA . ALA A 1 84 ? 2.358 0.359 -12.180 1.00 95.88 84 ALA A CA 1
ATOM 668 C C . ALA A 1 84 ? 3.483 0.444 -13.229 1.00 95.88 84 ALA A C 1
ATOM 670 O O . ALA A 1 84 ? 3.658 1.483 -13.867 1.00 95.88 84 ALA A O 1
ATOM 671 N N . LEU A 1 85 ? 4.219 -0.650 -13.458 1.00 95.19 85 LEU A N 1
ATOM 672 C CA . LEU A 1 85 ? 5.243 -0.714 -14.503 1.00 95.19 85 LEU A CA 1
ATOM 673 C C . LEU A 1 85 ? 4.643 -0.651 -15.913 1.00 95.19 85 LEU A C 1
ATOM 675 O O . LEU A 1 85 ? 5.207 0.039 -16.762 1.00 95.19 85 LEU A O 1
ATOM 679 N N . GLU A 1 86 ? 3.514 -1.314 -16.186 1.00 94.44 86 GLU A N 1
ATOM 680 C CA . GLU A 1 86 ? 2.879 -1.216 -17.511 1.00 94.44 86 GLU A CA 1
ATOM 681 C C . GLU A 1 86 ? 2.182 0.136 -17.724 1.00 94.44 86 GLU A C 1
ATOM 683 O O . GLU A 1 86 ? 2.261 0.700 -18.816 1.00 94.44 86 GLU A O 1
ATOM 688 N N . GLU A 1 87 ? 1.596 0.723 -16.676 1.00 95.06 87 GLU A N 1
ATOM 689 C CA . GLU A 1 87 ? 1.105 2.105 -16.706 1.00 95.06 87 GLU A CA 1
ATOM 690 C C . GLU A 1 87 ? 2.248 3.078 -17.048 1.00 95.06 87 GLU A C 1
ATOM 692 O O . GLU A 1 87 ? 2.117 3.871 -17.983 1.00 95.06 87 GLU A O 1
ATOM 697 N N . LEU A 1 88 ? 3.416 2.934 -16.407 1.00 93.81 88 LEU A N 1
ATOM 698 C CA . LEU A 1 88 ? 4.623 3.707 -16.715 1.00 93.81 88 LEU A CA 1
ATOM 699 C C . LEU A 1 88 ? 5.125 3.478 -18.152 1.00 93.81 88 LEU A C 1
ATOM 701 O O . LEU A 1 88 ? 5.471 4.446 -18.833 1.00 93.81 88 LEU A O 1
ATOM 705 N N . ARG A 1 89 ? 5.134 2.235 -18.658 1.00 93.38 89 ARG A N 1
ATOM 706 C CA . ARG A 1 89 ? 5.459 1.963 -20.073 1.00 93.38 89 ARG A CA 1
ATOM 707 C C . ARG A 1 89 ? 4.475 2.652 -21.014 1.00 93.38 89 ARG A C 1
ATOM 709 O O . ARG A 1 89 ? 4.908 3.194 -22.027 1.00 93.38 89 ARG A O 1
ATOM 716 N N . SER A 1 90 ? 3.178 2.640 -20.703 1.00 92.75 90 SER A N 1
ATOM 717 C CA . SER A 1 90 ? 2.158 3.317 -21.510 1.00 92.75 90 SER A CA 1
ATOM 718 C C . SER A 1 90 ? 2.351 4.837 -21.499 1.00 92.75 90 SER A C 1
ATOM 720 O O . SER A 1 90 ? 2.325 5.462 -22.556 1.00 92.75 90 SER A O 1
ATOM 722 N N . PHE A 1 91 ? 2.674 5.416 -20.337 1.00 93.44 91 PHE A N 1
ATOM 723 C CA . PHE A 1 91 ? 2.958 6.839 -20.183 1.00 93.44 91 PHE A CA 1
ATOM 724 C C . PHE A 1 91 ? 4.166 7.268 -21.025 1.00 93.44 91 PHE A C 1
ATOM 726 O O . PHE A 1 91 ? 4.067 8.219 -21.798 1.00 93.44 91 PHE A O 1
ATOM 733 N N . CYS A 1 92 ? 5.265 6.511 -20.962 1.00 91.00 92 CYS A N 1
ATOM 734 C CA . CYS A 1 92 ? 6.488 6.772 -21.726 1.00 91.00 92 CYS A CA 1
ATOM 735 C C . CYS A 1 92 ? 6.359 6.534 -23.246 1.00 91.00 92 CYS A C 1
ATOM 737 O O . CYS A 1 92 ? 7.256 6.929 -23.989 1.00 91.00 92 CYS A O 1
ATOM 739 N N . LYS A 1 93 ? 5.276 5.896 -23.719 1.00 89.00 93 LYS A N 1
ATOM 740 C CA . LYS A 1 93 ? 4.957 5.728 -25.152 1.00 89.00 93 LYS A CA 1
ATOM 741 C C . LYS A 1 93 ? 4.150 6.899 -25.732 1.00 89.00 93 LYS A C 1
ATOM 743 O O . LYS A 1 93 ? 4.037 6.992 -26.952 1.00 89.00 93 LYS A O 1
ATOM 748 N N . ASN A 1 94 ? 3.585 7.778 -24.899 1.00 91.31 94 ASN A N 1
ATOM 749 C CA . ASN A 1 94 ? 2.778 8.908 -25.370 1.00 91.31 94 ASN A CA 1
ATOM 750 C C . ASN A 1 94 ? 3.656 10.029 -25.961 1.00 91.31 94 ASN A C 1
ATOM 752 O O . ASN A 1 94 ? 4.725 10.311 -25.419 1.00 91.31 94 ASN A O 1
ATOM 756 N N . PRO A 1 95 ? 3.203 10.729 -27.021 1.00 86.06 95 PRO A N 1
ATOM 757 C CA . PRO A 1 95 ? 3.969 11.813 -27.645 1.00 86.06 95 PRO A CA 1
ATOM 758 C C . PRO A 1 95 ? 4.157 13.033 -26.727 1.00 86.06 95 PRO A C 1
ATOM 760 O O . PRO A 1 95 ? 5.105 13.791 -26.912 1.00 86.06 95 PRO A O 1
ATOM 763 N N . ASP A 1 96 ? 3.291 13.202 -25.724 1.00 90.25 96 ASP A N 1
ATOM 764 C CA . ASP A 1 96 ? 3.373 14.273 -24.724 1.00 90.25 96 ASP A CA 1
ATOM 765 C C . ASP A 1 96 ? 4.439 14.011 -23.637 1.00 90.25 96 ASP A C 1
ATOM 767 O O . ASP A 1 96 ? 4.716 14.878 -22.805 1.00 90.25 96 ASP A O 1
ATOM 771 N N . PHE A 1 97 ? 5.054 12.820 -23.615 1.00 89.56 97 PHE A N 1
ATOM 772 C CA . PHE A 1 97 ? 6.105 12.488 -22.657 1.00 89.56 97 PHE A CA 1
ATOM 773 C C . PHE A 1 97 ? 7.434 13.159 -23.027 1.00 89.56 97 PHE A C 1
ATOM 775 O O . PHE A 1 97 ? 7.949 13.031 -24.138 1.00 89.56 97 PHE A O 1
ATOM 782 N N . SER A 1 98 ? 8.053 13.840 -22.059 1.00 88.81 98 SER A N 1
ATOM 783 C CA . SER A 1 98 ? 9.329 14.539 -22.239 1.00 88.81 98 SER A CA 1
ATOM 784 C C . SER A 1 98 ? 10.531 13.577 -22.243 1.00 88.81 98 SER A C 1
ATOM 786 O O . SER A 1 98 ? 11.406 13.659 -21.376 1.00 88.81 98 SER A O 1
ATOM 788 N N . SER A 1 99 ? 10.593 12.669 -23.222 1.00 89.88 99 SER A N 1
ATOM 789 C CA . SER A 1 99 ? 11.590 11.591 -23.342 1.00 89.88 99 SER A CA 1
ATOM 790 C C . SER A 1 99 ? 13.036 12.062 -23.175 1.00 89.88 99 SER A C 1
ATOM 792 O O . SER A 1 99 ? 13.820 11.413 -22.487 1.00 89.88 99 SER A O 1
ATOM 794 N N . TRP A 1 100 ? 13.393 13.224 -23.734 1.00 87.56 100 TRP A N 1
ATOM 795 C CA . TRP A 1 100 ? 14.750 13.777 -23.627 1.00 87.56 100 TRP A CA 1
ATOM 796 C C . TRP A 1 100 ? 15.115 14.228 -22.199 1.00 87.56 100 TRP A C 1
ATOM 798 O O . TRP A 1 100 ? 16.266 14.112 -21.786 1.00 87.56 100 TRP A O 1
ATOM 808 N N . LEU A 1 101 ? 14.130 14.690 -21.416 1.00 91.69 101 LEU A N 1
ATOM 809 C CA . LEU A 1 101 ? 14.305 15.062 -20.006 1.00 91.69 101 LEU A CA 1
ATOM 810 C C . LEU A 1 101 ? 14.413 13.833 -19.089 1.00 91.69 101 LEU A C 1
ATOM 812 O O . LEU A 1 101 ? 15.037 13.914 -18.033 1.00 91.69 101 LEU A O 1
ATOM 816 N N . ALA A 1 102 ? 1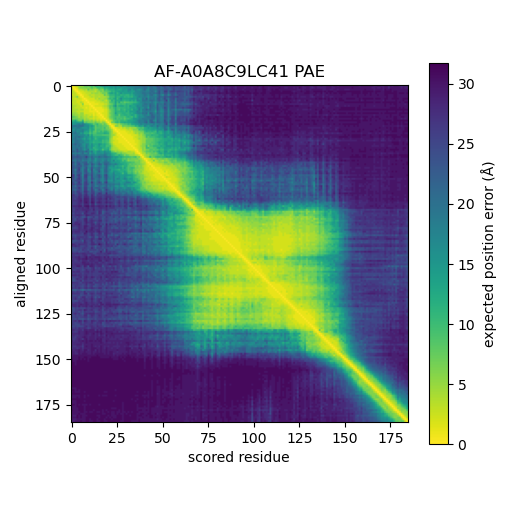3.809 12.707 -19.477 1.00 90.56 102 ALA A N 1
ATOM 817 C CA . ALA A 1 102 ? 14.019 11.429 -18.803 1.00 90.56 102 ALA A CA 1
ATOM 818 C C . ALA A 1 102 ? 15.417 10.877 -19.125 1.00 90.56 102 ALA A C 1
ATOM 820 O O . ALA A 1 102 ? 16.199 10.616 -18.214 1.00 90.56 102 ALA A O 1
ATOM 821 N N . VAL A 1 103 ? 15.767 10.789 -20.414 1.00 90.50 103 VAL A N 1
ATOM 822 C CA . VAL A 1 103 ? 17.077 10.319 -20.900 1.00 90.50 103 VAL A CA 1
ATOM 823 C C . VAL A 1 103 ? 18.241 11.085 -20.265 1.00 90.50 103 VAL A C 1
ATOM 825 O O . VAL A 1 103 ? 19.203 10.455 -19.840 1.00 90.50 103 VAL A O 1
ATOM 828 N N . SER A 1 104 ? 18.146 12.411 -20.115 1.00 90.50 104 SER A N 1
ATOM 829 C CA . SER A 1 104 ? 19.213 13.228 -19.511 1.00 90.50 104 SER A CA 1
ATOM 830 C C . SER A 1 104 ? 19.429 13.021 -18.005 1.00 90.50 104 SER A C 1
ATOM 832 O O . SER A 1 104 ? 20.423 13.506 -17.467 1.00 90.50 104 SER A O 1
ATOM 834 N N . LYS A 1 105 ? 18.526 12.309 -17.317 1.00 92.25 105 LYS A N 1
ATOM 835 C CA . LYS A 1 105 ? 18.599 12.013 -15.873 1.00 92.25 105 LYS A CA 1
ATOM 836 C C . LYS A 1 105 ? 18.919 10.549 -15.559 1.00 92.25 105 LYS A C 1
ATOM 838 O O . LYS A 1 105 ? 19.096 10.210 -14.392 1.00 92.25 105 LYS A O 1
ATOM 843 N N . LEU A 1 106 ? 18.949 9.677 -16.565 1.00 90.75 106 LEU A N 1
ATOM 844 C CA . LEU A 1 106 ? 19.085 8.231 -16.394 1.00 90.75 106 LEU A CA 1
ATOM 845 C C . LEU A 1 106 ? 20.525 7.780 -16.648 1.00 90.75 106 LEU A C 1
ATOM 847 O O . LEU A 1 106 ? 21.107 8.089 -17.683 1.00 90.75 106 LEU A O 1
ATOM 851 N N . GLN A 1 107 ? 21.072 6.969 -15.739 1.00 89.38 107 GLN A N 1
ATOM 852 C CA . GLN A 1 107 ? 22.433 6.427 -15.846 1.00 89.38 107 GLN A CA 1
ATOM 853 C C . GLN A 1 107 ? 22.635 5.529 -17.083 1.00 89.38 107 GLN A C 1
ATOM 855 O O . GLN A 1 107 ? 23.736 5.452 -17.618 1.00 89.38 107 GLN A O 1
ATOM 860 N N . SER A 1 108 ? 21.587 4.834 -17.542 1.00 89.31 108 SER A N 1
ATOM 861 C CA . SER A 1 108 ? 21.653 3.907 -18.682 1.00 89.31 108 SER A CA 1
ATOM 862 C C . SER A 1 108 ? 20.436 4.052 -19.620 1.00 89.31 108 SER A C 1
ATOM 864 O O . SER A 1 108 ? 19.515 3.231 -19.595 1.00 89.31 108 SER A O 1
ATOM 866 N N . PRO A 1 109 ? 20.404 5.077 -20.497 1.00 90.88 109 PRO A N 1
ATOM 867 C CA . PRO A 1 109 ? 19.240 5.354 -21.347 1.00 90.88 109 PRO A CA 1
ATOM 868 C C . PRO A 1 109 ? 18.894 4.207 -22.314 1.00 90.88 109 PRO A C 1
ATOM 870 O O . PRO A 1 109 ? 17.725 4.020 -22.640 1.00 90.88 109 PRO A O 1
ATOM 873 N N . HIS A 1 110 ? 19.869 3.376 -22.703 1.00 90.25 110 HIS A N 1
ATOM 874 C CA . HIS A 1 110 ? 19.628 2.160 -23.491 1.00 90.25 110 HIS A CA 1
ATOM 875 C C . HIS A 1 110 ? 18.745 1.135 -22.753 1.00 90.25 110 HIS A C 1
ATOM 877 O O . HIS A 1 110 ? 17.847 0.542 -23.350 1.00 90.25 110 HIS A O 1
ATOM 883 N N . ARG A 1 111 ? 18.950 0.944 -21.439 1.00 89.81 111 ARG A N 1
ATOM 884 C CA . ARG A 1 111 ? 18.124 0.028 -20.631 1.00 89.81 111 ARG A CA 1
ATOM 885 C C . ARG A 1 111 ? 16.705 0.562 -20.460 1.00 89.81 111 ARG A C 1
ATOM 887 O O . ARG A 1 111 ? 15.756 -0.206 -20.564 1.00 89.81 111 ARG A O 1
ATOM 894 N N . PHE A 1 112 ? 16.558 1.877 -20.290 1.00 91.38 112 PHE A N 1
ATOM 895 C CA . PHE A 1 112 ? 15.249 2.533 -20.265 1.00 91.38 112 PHE A CA 1
ATOM 896 C C . PHE A 1 112 ? 14.493 2.386 -21.595 1.00 91.38 112 PHE A C 1
ATOM 898 O O . PHE A 1 112 ? 13.319 2.022 -21.584 1.00 91.38 112 PHE A O 1
ATOM 905 N N . ALA A 1 113 ? 15.160 2.583 -22.738 1.00 91.69 113 ALA A N 1
ATOM 906 C CA . ALA A 1 113 ? 14.552 2.362 -24.052 1.00 91.69 113 ALA A CA 1
ATOM 907 C C . ALA A 1 113 ? 14.058 0.911 -24.217 1.00 91.69 113 ALA A C 1
ATOM 909 O O . ALA A 1 113 ? 12.918 0.694 -24.626 1.00 91.69 113 ALA A O 1
ATOM 910 N N . GLY A 1 114 ? 14.869 -0.076 -23.813 1.00 91.44 114 GLY A N 1
ATOM 911 C CA . GLY A 1 114 ? 14.456 -1.482 -23.771 1.00 91.44 114 GLY A CA 1
ATOM 912 C C . GLY A 1 114 ? 13.236 -1.720 -22.872 1.00 91.44 114 GLY A C 1
ATOM 913 O O . GLY A 1 114 ? 12.269 -2.345 -23.303 1.00 91.44 114 GLY A O 1
ATOM 914 N N . PHE A 1 115 ? 13.236 -1.178 -21.650 1.00 92.69 115 PHE A N 1
ATOM 915 C CA . PHE A 1 115 ? 12.102 -1.283 -20.725 1.00 92.69 115 PHE A CA 1
ATOM 916 C C . PHE A 1 115 ? 10.800 -0.732 -21.330 1.00 92.69 115 PHE A C 1
ATOM 918 O O . PHE A 1 115 ? 9.777 -1.417 -21.277 1.00 92.69 115 PHE A O 1
ATOM 925 N N . VAL A 1 116 ? 10.828 0.455 -21.949 1.00 91.75 116 VAL A N 1
ATOM 926 C CA . VAL A 1 116 ? 9.647 1.062 -22.596 1.00 91.75 116 VAL A CA 1
ATOM 927 C C . VAL A 1 116 ? 9.156 0.211 -23.775 1.00 91.75 116 VAL A C 1
ATOM 929 O O . VAL A 1 116 ? 7.948 0.057 -23.954 1.00 91.75 116 VAL A O 1
ATOM 932 N N . LEU A 1 117 ? 10.067 -0.409 -24.532 1.00 90.44 117 LEU A N 1
ATOM 933 C CA . LEU A 1 117 ? 9.736 -1.346 -25.615 1.00 90.44 117 LEU A CA 1
ATOM 934 C C . LEU A 1 117 ? 9.173 -2.697 -25.130 1.00 90.44 117 LEU A C 1
ATOM 936 O O . LEU A 1 117 ? 8.640 -3.445 -25.945 1.00 90.44 117 LEU A O 1
ATOM 940 N N . GLY A 1 118 ? 9.225 -2.990 -23.826 1.00 87.38 118 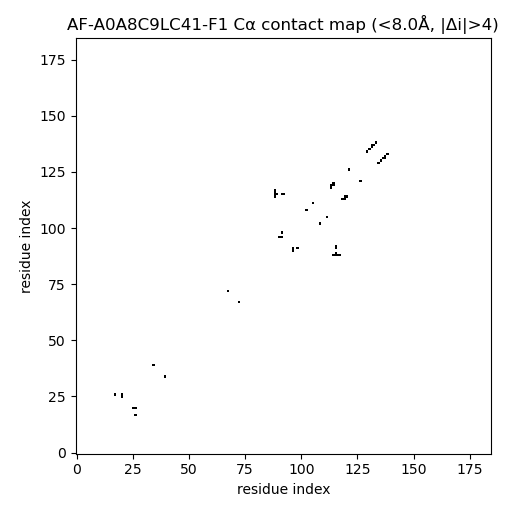GLY A N 1
ATOM 941 C CA . GLY A 1 118 ? 8.630 -4.187 -23.217 1.00 87.38 118 GLY A CA 1
ATOM 942 C C . GLY A 1 118 ? 9.625 -5.149 -22.563 1.00 87.38 118 GLY A C 1
ATOM 943 O O . GLY A 1 118 ? 9.196 -6.149 -21.992 1.00 87.38 118 GLY A O 1
ATOM 944 N N . SER A 1 119 ? 10.930 -4.859 -22.586 1.00 89.19 119 SER A N 1
ATOM 945 C CA . SER A 1 119 ? 11.926 -5.677 -21.882 1.00 89.19 119 SER A CA 1
ATOM 946 C C . SER A 1 119 ? 11.682 -5.709 -20.361 1.00 89.19 119 SER A C 1
ATOM 948 O O . SER A 1 119 ? 11.045 -4.797 -19.807 1.00 89.19 119 SER A O 1
ATOM 950 N N . PRO A 1 120 ? 12.214 -6.728 -19.655 1.00 86.88 120 PRO A N 1
ATOM 951 C CA . PRO A 1 120 ? 12.290 -6.736 -18.197 1.00 86.88 120 PRO A CA 1
ATOM 952 C C . PRO A 1 120 ? 12.927 -5.457 -17.639 1.00 86.88 120 PRO A C 1
ATOM 954 O O . PRO A 1 120 ? 13.813 -4.864 -18.254 1.00 86.88 120 PRO A O 1
ATOM 957 N N . HIS A 1 121 ? 12.456 -5.028 -16.467 1.00 86.56 121 HIS A N 1
ATOM 958 C CA . HIS A 1 121 ? 12.974 -3.845 -15.775 1.00 86.56 121 HIS A CA 1
ATOM 959 C C . HIS A 1 121 ? 14.279 -4.146 -15.008 1.00 86.56 121 HIS A C 1
ATOM 961 O O . HIS A 1 121 ? 15.144 -3.278 -14.902 1.00 86.56 121 HIS A O 1
ATOM 967 N N . ILE A 1 122 ? 14.443 -5.395 -14.562 1.00 89.00 122 ILE A N 1
ATOM 968 C CA . ILE A 1 122 ? 15.648 -5.956 -13.934 1.00 89.00 122 ILE A CA 1
ATOM 969 C C . ILE A 1 122 ? 16.388 -6.818 -14.974 1.00 89.00 122 ILE A C 1
ATOM 971 O O . ILE A 1 122 ? 15.759 -7.478 -15.804 1.00 89.00 122 ILE A O 1
ATOM 975 N N . SER A 1 123 ? 17.720 -6.795 -14.962 1.00 87.62 123 SER A N 1
ATOM 976 C CA . SER A 1 123 ? 18.573 -7.661 -15.785 1.00 87.62 123 SER A CA 1
ATOM 977 C C . SER A 1 123 ? 18.637 -9.074 -15.209 1.00 87.62 123 SER A C 1
ATOM 979 O O . SER A 1 123 ? 18.728 -9.238 -13.997 1.00 87.62 123 SER A O 1
ATOM 981 N N . ALA A 1 124 ? 18.730 -10.102 -16.057 1.00 87.38 124 ALA A N 1
ATOM 982 C CA . ALA A 1 124 ? 18.933 -11.480 -15.597 1.00 87.38 124 ALA A CA 1
ATOM 983 C C . ALA A 1 124 ? 20.190 -11.649 -14.712 1.00 87.38 124 ALA A C 1
ATOM 985 O O . ALA A 1 124 ? 20.208 -12.505 -13.835 1.00 87.38 124 ALA A O 1
ATOM 986 N N . ALA A 1 125 ? 21.217 -10.808 -14.897 1.00 88.94 125 ALA A N 1
ATOM 987 C CA . ALA A 1 125 ? 22.399 -10.784 -14.032 1.00 88.94 125 ALA A CA 1
ATOM 988 C C . ALA A 1 125 ? 22.123 -10.182 -12.638 1.00 88.94 125 ALA A C 1
ATOM 990 O O . ALA A 1 125 ? 22.732 -10.603 -11.663 1.00 88.94 125 ALA A O 1
ATOM 991 N N . GLU A 1 126 ? 21.198 -9.225 -12.537 1.00 90.38 126 GLU A N 1
ATOM 992 C CA . GLU A 1 126 ? 20.784 -8.609 -11.267 1.00 90.38 126 GLU A CA 1
ATOM 99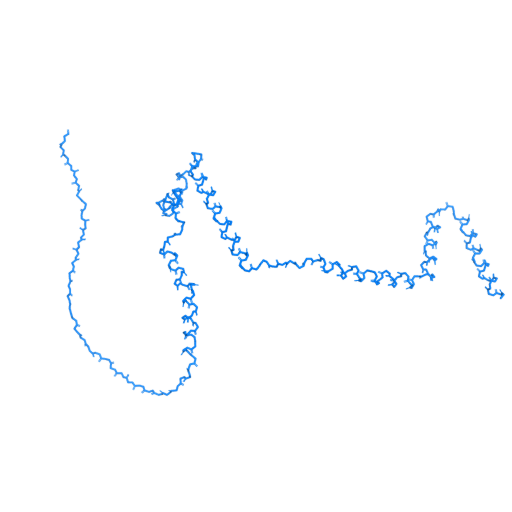3 C C . GLU A 1 126 ? 19.841 -9.538 -10.498 1.00 90.38 126 GLU A C 1
ATOM 995 O O . GLU A 1 126 ? 20.010 -9.708 -9.296 1.00 90.38 126 GLU A O 1
ATOM 1000 N N . THR A 1 127 ? 18.912 -10.207 -11.196 1.00 89.06 127 THR A N 1
ATOM 1001 C CA . THR A 1 127 ? 18.103 -11.291 -10.617 1.00 89.06 127 THR A CA 1
ATOM 1002 C C . THR A 1 127 ? 19.000 -12.415 -10.104 1.00 89.06 127 THR A C 1
ATOM 1004 O O . THR A 1 127 ? 18.893 -12.780 -8.943 1.00 89.06 127 THR A O 1
ATOM 1007 N N . LYS A 1 128 ? 19.958 -12.892 -10.914 1.00 88.81 128 LYS A N 1
ATOM 1008 C CA . LYS A 1 128 ? 20.908 -13.932 -10.494 1.00 88.81 128 LYS A CA 1
ATOM 1009 C C . LYS A 1 128 ? 21.719 -13.523 -9.258 1.00 88.81 128 LYS A C 1
ATOM 1011 O O . LYS A 1 128 ? 21.849 -14.331 -8.352 1.00 88.81 128 LYS A O 1
ATOM 1016 N N . ALA A 1 129 ? 22.235 -12.292 -9.206 1.00 90.50 129 ALA A N 1
ATOM 1017 C CA . ALA A 1 129 ? 22.982 -11.810 -8.043 1.00 90.50 129 ALA A CA 1
ATOM 1018 C C . ALA A 1 129 ? 22.107 -11.755 -6.776 1.00 90.50 129 ALA A C 1
ATOM 1020 O O . ALA A 1 129 ? 22.536 -12.205 -5.719 1.00 90.50 129 ALA A O 1
ATOM 1021 N N . HIS A 1 130 ? 20.863 -11.282 -6.894 1.00 89.06 130 HIS A N 1
ATOM 1022 C CA . HIS A 1 130 ? 19.897 -11.295 -5.794 1.00 89.06 130 HIS A CA 1
ATOM 1023 C C . HIS A 1 130 ? 19.546 -12.724 -5.343 1.00 89.06 130 HIS A C 1
ATOM 1025 O O . HIS A 1 130 ? 19.446 -12.980 -4.147 1.00 89.06 130 HIS A O 1
ATOM 1031 N N . ASP A 1 131 ? 19.392 -13.668 -6.272 1.00 88.62 131 ASP A N 1
ATOM 1032 C CA . ASP A 1 131 ? 19.106 -15.074 -5.962 1.00 88.62 131 ASP A CA 1
ATOM 1033 C C . ASP A 1 131 ? 20.323 -15.803 -5.353 1.00 88.62 131 ASP A C 1
ATOM 1035 O O . ASP A 1 131 ? 20.155 -16.768 -4.609 1.00 88.62 131 ASP A O 1
ATOM 1039 N N . GLU A 1 132 ? 21.546 -15.336 -5.623 1.00 87.00 132 GLU A N 1
ATOM 1040 C CA . GLU A 1 132 ? 22.776 -15.816 -4.978 1.00 87.00 132 GLU A CA 1
ATOM 1041 C C . GLU A 1 132 ? 22.985 -15.206 -3.577 1.00 87.00 132 GLU A C 1
ATOM 1043 O O . GLU A 1 132 ? 23.504 -15.892 -2.701 1.00 87.00 132 GLU A O 1
ATOM 1048 N N . GLU A 1 133 ? 22.539 -13.967 -3.333 1.00 84.69 133 GLU A N 1
ATOM 1049 C CA . GLU A 1 133 ? 22.645 -13.285 -2.029 1.00 84.69 133 GLU A CA 1
ATOM 1050 C C . GLU A 1 133 ? 21.490 -13.646 -1.066 1.00 84.69 133 GLU A C 1
ATOM 1052 O O . GLU A 1 133 ? 21.733 -13.917 0.109 1.00 84.69 133 GLU A O 1
ATOM 1057 N N . TYR A 1 134 ? 20.246 -13.720 -1.559 1.00 80.31 134 TYR A N 1
ATOM 1058 C CA . TYR A 1 134 ? 19.014 -13.886 -0.761 1.00 80.31 134 TYR A CA 1
ATOM 1059 C C . TYR A 1 134 ? 18.179 -15.131 -1.110 1.00 80.31 134 TYR A C 1
ATOM 1061 O O . TYR A 1 134 ? 17.130 -15.359 -0.504 1.00 80.31 134 TYR A O 1
ATOM 1069 N N . GLY A 1 135 ? 18.586 -15.936 -2.095 1.00 80.62 135 GLY A N 1
ATOM 1070 C CA . GLY A 1 135 ? 17.847 -17.143 -2.472 1.00 80.62 135 GLY A CA 1
ATOM 1071 C C . GLY A 1 135 ? 17.972 -18.282 -1.455 1.00 80.62 135 GLY A C 1
ATOM 1072 O O . GLY A 1 135 ? 18.831 -18.282 -0.578 1.00 80.62 135 GLY A O 1
ATOM 1073 N N . ILE A 1 136 ? 17.145 -19.318 -1.631 1.00 74.12 136 ILE A N 1
ATOM 1074 C CA . ILE A 1 136 ? 17.050 -20.503 -0.747 1.00 74.12 136 ILE A CA 1
ATOM 1075 C C . ILE A 1 136 ? 18.406 -21.213 -0.539 1.00 74.12 136 ILE A C 1
ATOM 1077 O O . ILE A 1 136 ? 18.628 -21.844 0.493 1.00 74.12 136 ILE A O 1
ATOM 1081 N N . GLY A 1 137 ? 19.327 -21.105 -1.503 1.00 68.88 137 GLY A N 1
ATOM 1082 C CA . GLY A 1 137 ? 20.692 -21.618 -1.360 1.00 68.88 137 GLY A CA 1
ATOM 1083 C C . GLY A 1 137 ? 21.538 -20.833 -0.352 1.00 68.88 137 GLY A C 1
ATOM 1084 O O . GLY A 1 137 ? 22.300 -21.449 0.385 1.00 68.88 137 GLY A O 1
ATOM 1085 N N . SER A 1 138 ? 21.376 -19.507 -0.284 1.00 66.31 138 SER A N 1
ATOM 1086 C CA . SER A 1 138 ? 22.148 -18.623 0.599 1.00 66.31 138 SER A CA 1
ATOM 1087 C C . SER A 1 138 ? 21.888 -18.950 2.070 1.00 66.31 138 SER A C 1
ATOM 1089 O O . SER A 1 138 ? 22.817 -19.309 2.791 1.00 66.31 138 SER A O 1
ATOM 1091 N N . SER A 1 139 ? 20.618 -18.988 2.492 1.00 66.56 139 SER A N 1
ATOM 1092 C CA . SER A 1 139 ? 20.249 -19.321 3.877 1.00 66.56 139 SER A CA 1
ATOM 1093 C C . SER A 1 139 ? 20.708 -20.722 4.302 1.00 66.56 139 SER A C 1
ATOM 1095 O O . SER A 1 139 ? 21.175 -20.902 5.421 1.00 66.56 139 SER A O 1
ATOM 1097 N N . PHE A 1 140 ? 20.639 -21.713 3.405 1.00 70.00 140 PHE A N 1
ATOM 1098 C CA . PHE A 1 140 ? 21.082 -23.083 3.694 1.00 70.00 140 PHE A CA 1
ATOM 1099 C C . PHE A 1 140 ? 22.616 -23.234 3.754 1.00 70.00 140 PHE A C 1
ATOM 1101 O O . PHE A 1 140 ? 23.133 -24.112 4.452 1.00 70.00 140 PHE A O 1
ATOM 1108 N N . PHE A 1 141 ? 23.365 -22.387 3.041 1.00 66.38 141 PHE A N 1
ATOM 1109 C CA . PHE A 1 141 ? 24.816 -22.283 3.214 1.00 66.38 141 PHE A CA 1
ATOM 1110 C C . PHE A 1 141 ? 25.185 -21.504 4.483 1.00 66.38 141 PHE A C 1
ATOM 1112 O O . PHE A 1 141 ? 26.127 -21.901 5.165 1.00 66.38 141 PHE A O 1
ATOM 1119 N N . GLU A 1 142 ? 24.444 -20.450 4.835 1.00 70.31 142 GLU A N 1
ATOM 1120 C CA . GLU A 1 142 ? 24.665 -19.670 6.058 1.00 70.31 142 GLU A CA 1
ATOM 1121 C C . GLU A 1 142 ? 24.448 -20.520 7.322 1.00 70.31 142 GLU A C 1
ATOM 1123 O O . GLU A 1 142 ? 25.328 -20.556 8.185 1.00 70.31 142 GLU A O 1
ATOM 1128 N N . GLU A 1 143 ? 23.346 -21.276 7.403 1.00 73.31 143 GLU A N 1
ATOM 1129 C CA . GLU A 1 143 ? 23.077 -22.203 8.515 1.00 73.31 143 GLU A CA 1
ATOM 1130 C C . GLU A 1 143 ? 24.223 -23.213 8.699 1.00 73.31 143 GLU A C 1
ATOM 1132 O O . GLU A 1 143 ? 24.777 -23.328 9.794 1.00 73.31 143 GLU A O 1
ATOM 1137 N N . GLN A 1 144 ? 24.667 -23.874 7.621 1.00 74.56 144 GLN A N 1
ATOM 1138 C CA . GLN A 1 144 ? 25.802 -24.806 7.679 1.00 74.56 144 GLN A CA 1
ATOM 1139 C C . GLN A 1 144 ? 27.129 -24.125 8.042 1.00 74.56 144 GLN A C 1
ATOM 1141 O O . GLN A 1 144 ? 27.961 -24.741 8.712 1.00 74.56 144 GLN A O 1
ATOM 1146 N N . LEU A 1 145 ? 27.350 -22.872 7.627 1.00 70.31 145 LEU A N 1
ATOM 1147 C CA . LEU A 1 145 ? 28.560 -22.120 7.966 1.00 70.31 145 LEU A CA 1
ATOM 1148 C C . LEU A 1 145 ? 28.617 -21.796 9.466 1.00 70.31 145 LEU A C 1
ATOM 1150 O O . LEU A 1 145 ? 29.694 -21.859 10.057 1.00 70.31 145 LEU A O 1
ATOM 1154 N N . PHE A 1 146 ? 27.479 -21.478 10.091 1.00 68.25 146 PHE A N 1
ATOM 1155 C CA . PHE A 1 146 ? 27.396 -21.256 11.538 1.00 68.25 146 PHE A CA 1
ATOM 1156 C C . PHE A 1 146 ? 27.451 -22.564 12.343 1.00 68.25 146 PHE A C 1
ATOM 1158 O O . PHE A 1 146 ? 28.164 -22.617 13.347 1.00 68.25 146 PHE A O 1
ATOM 1165 N N . GLU A 1 147 ? 26.787 -23.630 11.886 1.00 68.69 147 GLU A N 1
ATOM 1166 C CA . GLU A 1 147 ? 26.851 -24.964 12.505 1.00 68.69 147 GLU A CA 1
ATOM 1167 C C . GLU A 1 147 ? 28.303 -25.489 12.522 1.00 68.69 147 GLU A C 1
ATOM 1169 O O . GLU A 1 147 ? 28.850 -25.786 13.583 1.00 68.69 147 GLU A O 1
ATOM 1174 N N . THR A 1 148 ? 28.990 -25.465 11.370 1.00 60.28 148 THR A N 1
ATOM 1175 C CA . THR A 1 148 ? 30.395 -25.914 11.224 1.00 60.28 148 THR A CA 1
ATOM 1176 C C . THR A 1 148 ? 31.374 -25.115 12.095 1.00 60.28 148 THR A C 1
ATOM 1178 O O . THR A 1 148 ? 32.434 -25.614 12.465 1.00 60.28 148 THR A O 1
ATOM 1181 N N . ARG A 1 149 ? 31.033 -23.872 12.458 1.00 58.72 149 ARG A N 1
ATOM 1182 C CA . ARG A 1 149 ? 31.865 -22.996 13.301 1.00 58.72 149 ARG A CA 1
ATOM 1183 C C . ARG A 1 149 ? 31.684 -23.228 14.806 1.00 58.72 149 ARG A C 1
ATOM 1185 O O . ARG A 1 149 ? 32.277 -22.495 15.594 1.00 58.72 149 ARG A O 1
ATOM 1192 N N . THR A 1 150 ? 30.855 -24.198 15.195 1.00 52.28 150 THR A N 1
ATOM 1193 C CA . THR A 1 150 ? 30.468 -24.461 16.593 1.00 52.28 150 THR A CA 1
ATOM 1194 C C . THR A 1 150 ? 31.084 -25.759 17.152 1.00 52.28 150 THR A C 1
ATOM 1196 O O . THR A 1 150 ? 30.786 -26.153 18.278 1.00 52.28 150 THR A O 1
ATOM 1199 N N . GLU A 1 151 ? 32.014 -26.388 16.425 1.00 47.38 151 GLU A N 1
ATOM 1200 C CA . GLU A 1 151 ? 32.874 -27.444 16.978 1.00 47.38 151 GLU A CA 1
ATOM 1201 C C . GLU A 1 151 ? 33.949 -26.848 17.919 1.00 47.38 151 GLU A C 1
ATOM 1203 O O . GLU A 1 151 ? 34.555 -25.823 17.593 1.00 47.38 151 GLU A O 1
ATOM 1208 N N . PRO A 1 152 ? 34.204 -27.447 19.100 1.00 41.44 152 PRO A N 1
ATOM 1209 C CA . PRO A 1 152 ? 35.114 -26.881 20.094 1.00 41.44 152 PRO A CA 1
ATOM 1210 C C . PRO A 1 152 ? 36.588 -27.139 19.749 1.00 41.44 152 PRO A C 1
ATOM 1212 O O . PRO A 1 152 ? 37.023 -28.288 19.680 1.00 41.44 152 PRO A O 1
ATOM 1215 N N . GLU A 1 153 ? 37.386 -26.075 19.622 1.00 41.22 153 GLU A N 1
ATOM 1216 C CA . GLU A 1 153 ? 38.835 -26.196 19.421 1.00 41.22 153 GLU A CA 1
ATOM 1217 C C . GLU A 1 153 ? 39.515 -26.931 20.591 1.00 41.22 153 GLU A C 1
ATOM 1219 O O . GLU A 1 153 ? 39.518 -26.458 21.733 1.00 41.22 153 GLU A O 1
ATOM 1224 N N . GLN A 1 154 ? 40.156 -28.064 20.289 1.00 37.38 154 GLN A N 1
ATOM 1225 C CA . GLN A 1 154 ? 41.207 -28.643 21.119 1.00 37.38 154 GLN A CA 1
ATOM 1226 C C . GLN A 1 154 ? 42.457 -28.971 20.293 1.00 37.38 154 GLN A C 1
ATOM 1228 O O . GLN A 1 154 ? 42.414 -29.756 19.351 1.00 37.38 154 GLN A O 1
ATOM 1233 N N . ASP A 1 155 ? 43.560 -28.427 20.807 1.00 33.28 155 ASP A N 1
ATOM 1234 C CA . ASP A 1 155 ? 44.928 -28.955 20.822 1.00 33.28 155 ASP A CA 1
ATOM 1235 C C . ASP A 1 155 ? 45.999 -28.424 19.833 1.00 33.28 155 ASP A C 1
ATOM 1237 O O . ASP A 1 155 ? 45.978 -28.620 18.623 1.00 33.28 155 ASP A O 1
ATOM 1241 N N . GLU A 1 156 ? 46.955 -27.738 20.466 1.00 36.78 156 GLU A N 1
ATOM 1242 C CA . GLU A 1 156 ? 48.400 -27.593 20.233 1.00 36.78 156 GLU A CA 1
ATOM 1243 C C . GLU A 1 156 ? 49.077 -27.693 18.831 1.00 36.78 156 GLU A C 1
ATOM 1245 O O . GLU A 1 156 ? 49.258 -28.751 18.239 1.00 36.78 156 GLU A O 1
ATOM 1250 N N . THR A 1 157 ? 49.750 -26.577 18.495 1.00 31.47 157 THR A N 1
ATOM 1251 C CA . THR A 1 157 ? 51.225 -26.518 18.294 1.00 31.47 157 THR A CA 1
ATOM 1252 C C . THR A 1 157 ? 51.851 -26.821 16.910 1.00 31.47 157 THR A C 1
ATOM 1254 O O . THR A 1 157 ? 52.322 -27.910 16.610 1.00 31.47 157 THR A O 1
ATOM 1257 N N . THR A 1 158 ? 52.033 -25.724 16.156 1.00 36.44 158 THR A N 1
ATOM 1258 C CA . THR A 1 158 ? 53.204 -25.337 15.317 1.00 36.44 158 THR A CA 1
ATOM 1259 C C . THR A 1 158 ? 53.793 -26.267 14.237 1.00 36.44 158 THR A C 1
ATOM 1261 O O . THR A 1 158 ? 54.400 -27.289 14.545 1.00 36.44 158 THR A O 1
ATOM 1264 N N . SER A 1 159 ? 53.918 -25.731 13.012 1.00 30.36 159 SER A N 1
ATOM 1265 C CA . SER A 1 159 ? 55.214 -25.644 12.297 1.00 30.36 159 SER A CA 1
ATOM 1266 C C . SER A 1 159 ? 55.186 -24.572 11.185 1.00 30.36 159 SER A C 1
ATOM 1268 O O . SER A 1 159 ? 54.109 -24.204 10.722 1.00 30.36 159 SER A O 1
ATOM 1270 N N . TYR A 1 160 ? 56.356 -24.083 10.750 1.00 41.91 160 TYR A N 1
ATOM 1271 C CA . TYR A 1 160 ? 56.547 -23.129 9.639 1.00 41.91 160 TYR A CA 1
ATOM 1272 C C . TYR A 1 160 ? 57.389 -23.762 8.504 1.00 41.91 160 TYR A C 1
ATOM 1274 O O . TYR A 1 160 ? 58.452 -24.291 8.812 1.00 41.91 160 TYR A O 1
ATOM 1282 N N . ILE A 1 161 ? 56.955 -23.641 7.234 1.00 37.31 161 ILE A N 1
ATOM 1283 C CA . ILE A 1 161 ? 57.684 -23.746 5.928 1.00 37.31 161 ILE A CA 1
ATOM 1284 C C . ILE A 1 161 ? 56.762 -23.052 4.879 1.00 37.31 161 ILE A C 1
ATOM 1286 O O . ILE A 1 161 ? 55.562 -23.308 4.947 1.00 37.31 161 ILE A O 1
ATOM 1290 N N . HIS A 1 162 ? 57.110 -22.132 3.957 1.00 37.16 162 HIS A N 1
ATOM 1291 C CA . HIS A 1 162 ? 58.352 -21.466 3.483 1.00 37.16 162 HIS A CA 1
ATOM 1292 C C . HIS A 1 162 ? 59.016 -22.050 2.202 1.00 37.16 162 HIS A C 1
ATOM 1294 O O . HIS A 1 162 ? 59.725 -23.043 2.310 1.00 37.16 162 HIS A O 1
ATOM 1300 N N . GLU A 1 163 ? 58.838 -21.353 1.055 1.00 36.50 163 GLU A N 1
ATOM 1301 C CA . GLU A 1 163 ? 59.578 -21.466 -0.244 1.00 36.50 163 GLU A CA 1
ATOM 1302 C C . GLU A 1 163 ? 59.375 -22.786 -1.064 1.00 36.50 163 GLU A C 1
ATOM 1304 O O . GLU A 1 163 ? 59.115 -23.841 -0.488 1.00 36.50 163 GLU A O 1
ATOM 1309 N N . ASP A 1 164 ? 59.422 -22.830 -2.413 1.00 33.03 164 ASP A N 1
ATOM 1310 C CA . ASP A 1 164 ? 59.516 -21.759 -3.437 1.00 33.03 164 ASP A CA 1
ATOM 1311 C C . ASP A 1 164 ? 59.081 -22.207 -4.869 1.00 33.03 164 ASP A C 1
ATOM 1313 O O . ASP A 1 164 ? 58.829 -23.391 -5.100 1.00 33.03 164 ASP A O 1
ATOM 1317 N N . ASP A 1 165 ? 59.106 -21.231 -5.794 1.00 35.03 165 ASP A N 1
ATOM 1318 C CA . ASP A 1 165 ? 59.479 -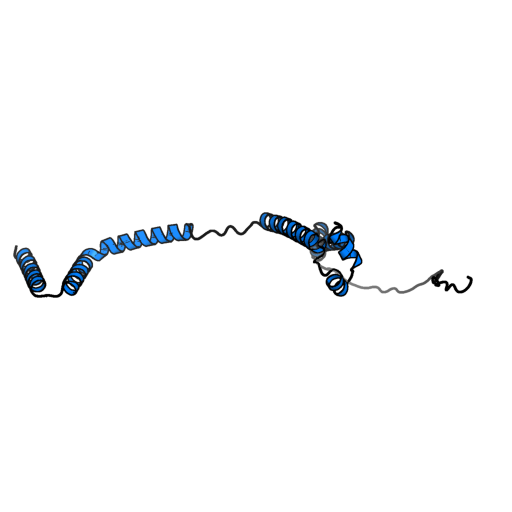21.291 -7.236 1.00 35.03 165 ASP A CA 1
ATOM 1319 C C . ASP A 1 165 ? 58.525 -21.672 -8.406 1.00 35.03 165 ASP A C 1
ATOM 1321 O O . ASP A 1 165 ? 57.536 -22.392 -8.271 1.00 35.03 165 ASP A O 1
ATOM 1325 N N . ASP A 1 166 ? 58.950 -21.141 -9.572 1.00 38.06 166 ASP A N 1
ATOM 1326 C CA . ASP A 1 166 ? 58.596 -21.344 -10.996 1.00 38.06 166 ASP A CA 1
ATOM 1327 C C . ASP A 1 166 ? 57.158 -21.005 -11.485 1.00 38.06 166 ASP A C 1
ATOM 1329 O O . ASP A 1 166 ? 56.157 -21.518 -10.991 1.00 38.06 166 ASP A O 1
ATOM 1333 N N . GLU A 1 167 ? 56.945 -20.024 -12.385 1.00 39.94 167 GLU A N 1
ATOM 1334 C CA . GLU A 1 167 ? 57.337 -19.895 -13.822 1.00 39.94 167 GLU A CA 1
ATOM 1335 C C . GLU A 1 167 ? 56.370 -20.637 -14.792 1.00 39.94 167 GLU A C 1
ATOM 1337 O O . GLU A 1 167 ? 55.928 -21.745 -14.506 1.00 39.94 167 GLU A O 1
ATOM 1342 N N . ASN A 1 168 ? 55.950 -20.106 -15.956 1.00 36.22 168 ASN A N 1
ATOM 1343 C CA . ASN A 1 168 ? 56.238 -18.840 -16.668 1.00 36.22 168 ASN A CA 1
ATOM 1344 C C . ASN A 1 168 ? 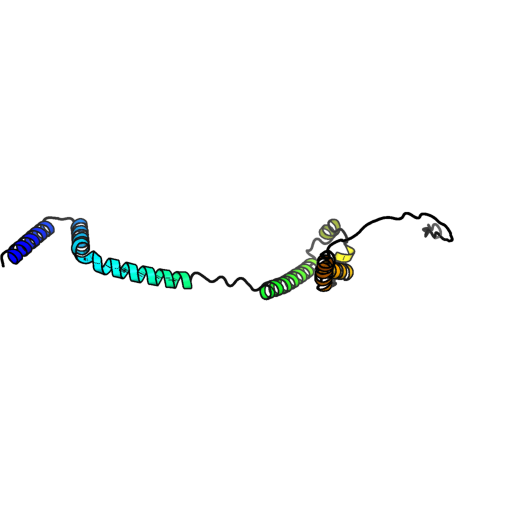55.113 -18.533 -17.716 1.00 36.22 168 ASN A C 1
ATOM 1346 O O . ASN A 1 168 ? 54.258 -19.391 -17.920 1.00 36.22 168 ASN A O 1
ATOM 1350 N N . GLU A 1 169 ? 55.187 -17.385 -18.421 1.00 40.81 169 GLU A N 1
ATOM 1351 C CA . GLU A 1 169 ? 54.737 -17.150 -19.829 1.00 40.81 169 GLU A CA 1
ATOM 1352 C C . GLU A 1 169 ? 53.218 -17.284 -20.208 1.00 40.81 169 GLU A C 1
ATOM 1354 O O . GLU A 1 169 ? 52.484 -18.112 -19.679 1.00 40.81 169 GLU A O 1
ATOM 1359 N N . ASP A 1 170 ? 52.622 -16.518 -21.145 1.00 39.09 170 ASP A N 1
ATOM 1360 C CA . ASP A 1 170 ? 53.058 -15.315 -21.891 1.00 39.09 170 ASP A CA 1
ATOM 1361 C C . ASP A 1 170 ? 51.865 -14.562 -22.566 1.00 39.09 170 ASP A C 1
ATOM 1363 O O . ASP A 1 170 ? 50.767 -15.112 -22.616 1.00 39.09 170 ASP A O 1
ATOM 1367 N N . GLU A 1 171 ? 52.124 -13.360 -23.127 1.00 44.50 171 GLU A N 1
ATOM 1368 C CA . GLU A 1 171 ? 51.446 -12.640 -24.257 1.00 44.50 171 GLU A CA 1
ATOM 1369 C C . GLU A 1 171 ? 49.882 -12.506 -24.342 1.00 44.50 171 GLU A C 1
ATOM 1371 O O . GLU A 1 171 ? 49.107 -13.301 -23.832 1.00 44.50 171 GLU A O 1
ATOM 1376 N N . ILE A 1 172 ? 49.250 -11.509 -24.997 1.00 44.62 172 ILE A N 1
ATOM 1377 C CA . ILE A 1 172 ? 49.677 -10.336 -25.793 1.00 44.62 172 ILE A CA 1
ATOM 1378 C C . ILE A 1 172 ? 48.660 -9.179 -25.597 1.00 44.62 172 ILE A C 1
ATOM 1380 O O . ILE A 1 172 ? 47.478 -9.404 -25.334 1.00 44.62 172 ILE A O 1
ATOM 1384 N N . HIS A 1 173 ? 49.085 -7.927 -25.799 1.00 42.19 173 HIS A N 1
ATOM 1385 C CA . HIS A 1 173 ? 48.187 -6.767 -25.955 1.00 42.19 173 HIS A CA 1
ATOM 1386 C C . HIS A 1 173 ? 47.676 -6.653 -27.406 1.00 42.19 173 HIS A C 1
ATOM 1388 O O . HIS A 1 173 ? 48.504 -6.512 -28.304 1.00 42.19 173 HIS A O 1
ATOM 1394 N N . GLU A 1 174 ? 46.363 -6.513 -27.647 1.00 44.19 174 GLU A N 1
ATOM 1395 C CA . GLU A 1 174 ? 45.888 -5.841 -28.874 1.00 44.19 174 GLU A CA 1
ATOM 1396 C C . GLU A 1 174 ? 45.006 -4.621 -28.572 1.00 44.19 174 GLU A C 1
ATOM 1398 O O . GLU A 1 174 ? 43.881 -4.697 -28.075 1.00 44.19 174 GLU A O 1
ATOM 1403 N N . GLN A 1 175 ? 45.565 -3.453 -28.880 1.00 38.62 175 GLN A N 1
ATOM 1404 C CA . GLN A 1 175 ? 44.961 -2.140 -28.705 1.00 38.62 175 GLN A CA 1
ATOM 1405 C C . GLN A 1 175 ? 44.256 -1.737 -30.007 1.00 38.62 175 GLN A C 1
ATOM 1407 O O . GLN A 1 175 ? 44.903 -1.254 -30.937 1.00 38.62 175 GLN A O 1
ATOM 1412 N N . ILE A 1 176 ? 42.931 -1.915 -30.076 1.00 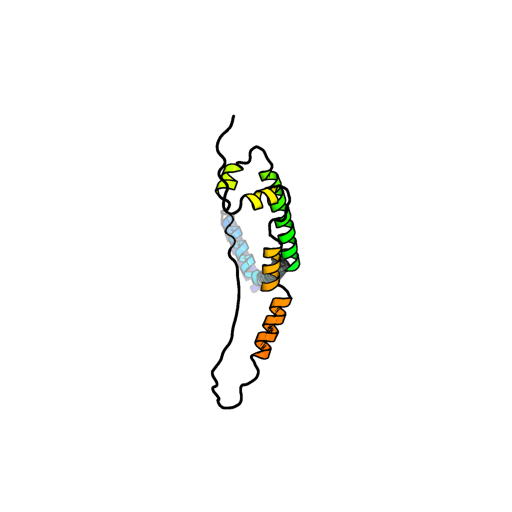37.88 176 ILE A N 1
ATOM 1413 C CA . ILE A 1 176 ? 42.142 -1.580 -31.274 1.00 37.88 176 ILE A CA 1
ATOM 1414 C C . ILE A 1 176 ? 42.272 -0.082 -31.587 1.00 37.88 176 ILE A C 1
ATOM 1416 O O . ILE A 1 176 ? 41.739 0.777 -30.881 1.00 37.88 176 ILE A O 1
ATOM 1420 N N . SER A 1 177 ? 42.990 0.225 -32.666 1.00 35.94 177 SER A N 1
ATOM 1421 C CA . SER A 1 177 ? 43.236 1.588 -33.132 1.00 35.94 177 SER A CA 1
ATOM 1422 C C . SER A 1 177 ? 42.120 2.059 -34.068 1.00 35.94 177 SER A C 1
ATOM 1424 O O . SER A 1 177 ? 41.700 1.326 -34.962 1.00 35.94 177 SER A O 1
ATOM 1426 N N . PHE A 1 178 ? 41.639 3.291 -33.883 1.00 42.16 178 PHE A N 1
ATOM 1427 C CA . PHE A 1 178 ? 40.610 3.890 -34.740 1.00 42.16 178 PHE A CA 1
ATOM 1428 C C . PHE A 1 178 ? 41.219 4.412 -36.056 1.00 42.16 178 PHE A C 1
ATOM 1430 O O . PHE A 1 178 ? 42.046 5.326 -36.010 1.00 42.16 178 PHE A O 1
ATOM 1437 N N . PRO A 1 179 ? 40.792 3.921 -37.236 1.00 52.81 179 PRO A N 1
ATOM 1438 C CA . PRO A 1 179 ? 41.222 4.484 -38.509 1.00 52.81 179 PRO A CA 1
ATOM 1439 C C . PRO A 1 179 ? 40.476 5.793 -38.808 1.00 52.81 179 PRO A C 1
ATOM 1441 O O . PRO A 1 179 ? 39.255 5.821 -38.961 1.00 52.81 179 PRO A O 1
ATOM 1444 N N . TYR A 1 180 ? 41.229 6.882 -38.938 1.00 38.91 180 TYR A N 1
ATOM 1445 C CA . TYR A 1 180 ? 40.754 8.133 -39.529 1.00 38.91 180 TYR A CA 1
ATOM 1446 C C . TYR A 1 180 ? 40.808 8.029 -41.060 1.00 38.91 180 TYR A C 1
ATOM 1448 O O . TYR A 1 180 ? 41.832 7.635 -41.616 1.00 38.91 180 TYR A O 1
ATOM 1456 N N . ALA A 1 181 ? 39.718 8.393 -41.740 1.00 52.47 181 ALA A N 1
ATOM 1457 C CA . ALA A 1 181 ? 39.642 8.444 -43.198 1.00 52.47 181 ALA A CA 1
ATOM 1458 C C . ALA A 1 181 ? 39.439 9.893 -43.660 1.00 52.47 181 ALA A C 1
ATOM 1460 O O . ALA A 1 181 ? 38.537 10.581 -43.187 1.00 52.47 181 ALA A O 1
ATOM 1461 N N . THR A 1 182 ? 40.283 10.338 -44.592 1.00 55.53 182 THR A N 1
ATOM 1462 C CA . THR A 1 182 ? 40.205 11.651 -45.257 1.00 55.53 182 THR A CA 1
ATOM 1463 C C . THR A 1 182 ? 40.210 11.439 -46.769 1.00 55.53 182 THR A C 1
ATOM 1465 O O . THR A 1 182 ? 40.728 10.422 -47.220 1.00 55.53 182 THR A O 1
ATOM 1468 N N . GLU A 1 183 ? 39.724 12.433 -47.515 1.00 53.97 183 GLU A N 1
ATOM 1469 C CA . GLU A 1 183 ? 39.871 12.604 -48.967 1.00 53.97 183 GLU A CA 1
ATOM 1470 C C . GLU A 1 183 ? 39.262 11.533 -49.901 1.00 53.97 183 GLU A C 1
ATOM 1472 O O . GLU A 1 183 ? 39.698 10.386 -49.952 1.00 53.97 183 GLU A O 1
ATOM 1477 N N . LEU A 1 184 ? 38.327 11.993 -50.749 1.00 53.16 184 LEU A N 1
ATOM 1478 C CA . LEU A 1 184 ? 38.359 11.919 -52.230 1.00 53.16 184 LEU A CA 1
ATOM 1479 C C . LEU A 1 184 ? 36.982 11.675 -52.891 1.00 53.16 184 LEU A C 1
ATOM 1481 O O . LEU A 1 184 ? 36.779 10.643 -53.535 1.00 53.16 184 LEU A O 1
ATOM 1485 N N . LEU A 1 185 ? 36.074 12.660 -52.811 1.00 46.62 185 LEU A N 1
ATOM 1486 C CA . LEU A 1 185 ? 35.448 13.332 -53.976 1.00 46.62 185 LEU A CA 1
ATOM 1487 C C . LEU A 1 185 ? 34.558 14.516 -53.550 1.00 46.62 185 LEU A C 1
ATOM 1489 O O . LEU A 1 185 ? 34.127 15.249 -54.468 1.00 46.62 185 LEU A O 1
#

Mean predicted aligned error: 20.65 Å